Protein AF-A0A9P1H0D7-F1 (afdb_monomer)

Organism: NCBI:txid1442378

Solvent-accessible surface area (backbone atoms only — not comparable to full-atom values): 17915 Å² total; per-residue (Å²): 141,83,89,81,80,85,79,80,84,76,82,77,90,72,95,62,101,61,64,70,68,56,60,55,43,55,46,52,53,48,49,58,72,72,48,87,74,62,56,85,85,38,53,68,60,54,50,56,49,50,55,50,48,55,54,42,56,78,69,56,84,50,69,68,61,38,53,49,52,41,55,52,50,51,60,52,53,76,64,48,58,57,55,59,54,44,77,69,54,49,50,68,58,41,28,52,22,29,67,41,95,46,65,58,40,27,42,51,36,31,56,54,51,41,52,40,47,91,42,76,70,38,59,56,63,40,36,67,66,36,46,43,28,45,53,49,33,27,50,69,45,89,47,67,70,46,25,52,43,30,52,52,19,52,51,35,51,44,58,67,68,41,64,65,83,45,67,81,64,42,71,73,54,70,78,70,69,81,86,76,94,66,89,67,75,79,66,52,56,60,64,54,28,52,40,45,35,67,42,28,47,51,50,50,44,47,43,69,65,40,89,48,64,70,55,14,56,52,24,40,51,51,49,49,61,47,48,23,60,47,32,45,57,42,39,68,60,49,71,66,31,52,39,76,69,62,64,94,86,34,58,20,61,60,50,37,63,62,71,68,49,52,69,85,42,62,70,47,37,51,50,51,54,50,31,53,55,45,29,51,53,30,42,55,68,58,52,50,73,64,59,53,48,51,59,58,62,70,60,68,72,81,74,79,78,80,77,81,76,84,135

pLDDT: mean 73.45, std 18.62, range [28.06, 95.88]

Foldseek 3Di:
DDDDDDDDPDDDDDPDPDPVLVVVLVVVLVVLVVDLPPCVVQVVVLLVLLVVLLVCCQVDDDPVVNVSSLVVLVSSVVNDDLQSLLVSDALVQLLCLLPDPGLSSLLSSLVNLLSLQPDPNCLRCQPPSNLLSLLCSLLQDPDPSSVVSSLSSLLRVLLNLQPPPCVVVCVVVVVPDDDDPDPPPDRDSSLCCCKENDVLVVLCCQLPVDPDPVSNLSSLLSLLVNVLSVCLRPVPSQVPRAYNDDDPPDGTSVRVSLVSQDCVPPVSVVSNVVSVVSNCVSNVVSDDPVNVVVVVVVPPDPDPDPPPDDD

Nearest PDB structures (foldseek):
  2ix3-assembly1_B  TM=4.034E-01  e=2.111E-01  Saccharomyces cerevisiae
  1v18-assembly1_A  TM=4.424E-01  e=3.243E-01  Mus musculus
  8y0p-assembly2_B  TM=4.630E-01  e=9.086E-01  Homo sapiens
  4ev9-assembly1_A  TM=2.846E-01  e=1.497E-01  Mus musculus
  2z6h-assembly1_A  TM=3.233E-01  e=6.174E-01  Homo sapiens

Structure (mmCIF, N/CA/C/O backbone):
data_AF-A0A9P1H0D7-F1
#
_entry.id   AF-A0A9P1H0D7-F1
#
loop_
_atom_site.group_PDB
_atom_site.id
_atom_site.type_symbol
_atom_site.label_atom_id
_atom_site.label_alt_id
_atom_site.label_comp_id
_atom_site.label_asym_id
_atom_site.label_entity_id
_atom_site.label_seq_id
_atom_site.pdbx_PDB_ins_code
_atom_site.Cartn_x
_atom_site.Cartn_y
_atom_site.Cartn_z
_atom_site.occupancy
_atom_site.B_iso_or_equiv
_atom_site.auth_seq_id
_atom_site.auth_comp_id
_atom_site.auth_asym_id
_atom_site.auth_atom_id
_atom_site.pdbx_PDB_model_num
ATOM 1 N N . MET A 1 1 ? 46.017 -16.065 -49.645 1.00 39.69 1 MET A N 1
ATOM 2 C CA . MET A 1 1 ? 44.926 -15.247 -49.078 1.00 39.69 1 MET A CA 1
ATOM 3 C C . MET A 1 1 ? 43.637 -15.923 -49.492 1.00 39.69 1 MET A C 1
ATOM 5 O O . MET A 1 1 ? 43.282 -15.847 -50.657 1.00 39.69 1 MET A O 1
ATOM 9 N N . ALA A 1 2 ? 43.083 -16.740 -48.598 1.00 33.56 2 ALA A N 1
ATOM 10 C CA . ALA A 1 2 ? 41.976 -17.645 -48.883 1.00 33.56 2 ALA A CA 1
ATOM 11 C C . ALA A 1 2 ? 40.704 -17.107 -48.221 1.00 33.56 2 ALA A C 1
ATOM 13 O O . ALA A 1 2 ? 40.696 -16.850 -47.018 1.00 33.56 2 ALA A O 1
ATOM 14 N N . GLU A 1 3 ? 39.670 -16.913 -49.033 1.00 32.66 3 GLU A N 1
ATOM 15 C CA . GLU A 1 3 ? 38.315 -16.556 -48.624 1.00 32.66 3 GLU A CA 1
ATOM 16 C C . GLU A 1 3 ? 37.663 -17.740 -47.890 1.00 32.66 3 GLU A C 1
ATOM 18 O O . GLU A 1 3 ? 37.662 -18.869 -48.383 1.00 32.66 3 GLU A O 1
ATOM 23 N N . MET A 1 4 ? 37.112 -17.490 -46.699 1.00 32.12 4 MET A N 1
ATOM 24 C CA . MET A 1 4 ? 36.268 -18.443 -45.971 1.00 32.12 4 MET A CA 1
ATOM 25 C C . MET A 1 4 ? 34.809 -18.302 -46.434 1.00 32.12 4 MET A C 1
ATOM 27 O O . MET A 1 4 ? 34.286 -17.186 -46.414 1.00 32.12 4 MET A O 1
ATOM 31 N N . PRO A 1 5 ? 34.108 -19.394 -46.792 1.00 38.81 5 PRO A N 1
ATOM 32 C CA . PRO A 1 5 ? 32.706 -19.326 -47.170 1.00 38.81 5 PRO A CA 1
ATOM 33 C C . PRO A 1 5 ? 31.792 -19.380 -45.937 1.00 38.81 5 PRO A C 1
ATOM 35 O O . PRO A 1 5 ? 31.936 -20.234 -45.062 1.00 38.81 5 PRO A O 1
ATOM 38 N N . LEU A 1 6 ? 30.803 -18.483 -45.918 1.00 31.39 6 LEU A N 1
ATOM 39 C CA . LEU A 1 6 ? 29.647 -18.498 -45.021 1.00 31.39 6 LEU A CA 1
ATOM 40 C C . LEU A 1 6 ? 28.893 -19.831 -45.162 1.00 31.39 6 LEU A C 1
ATOM 42 O O . LEU A 1 6 ? 28.240 -20.091 -46.177 1.00 31.39 6 LEU A O 1
ATOM 46 N N . GLN A 1 7 ? 28.982 -20.687 -44.143 1.00 34.38 7 GLN A N 1
ATOM 47 C CA . GLN A 1 7 ? 28.151 -21.881 -44.049 1.00 34.38 7 GLN A CA 1
ATOM 48 C C . GLN A 1 7 ? 26.700 -21.491 -43.751 1.00 34.38 7 GLN A C 1
ATOM 50 O O . GLN A 1 7 ? 26.380 -20.801 -42.787 1.00 34.38 7 GLN A O 1
ATOM 55 N N . LYS A 1 8 ? 25.837 -21.969 -44.646 1.00 31.56 8 LYS A N 1
ATOM 56 C CA . LYS A 1 8 ? 24.379 -21.909 -44.639 1.00 31.56 8 LYS A CA 1
ATOM 57 C C . LYS A 1 8 ? 23.814 -22.384 -43.293 1.00 31.56 8 LYS A C 1
ATOM 59 O O . LYS A 1 8 ? 23.915 -23.567 -42.981 1.00 31.56 8 LYS A O 1
ATOM 64 N N . LEU A 1 9 ? 23.145 -21.498 -42.551 1.00 28.06 9 LEU A N 1
ATOM 65 C CA . LEU A 1 9 ? 22.175 -21.914 -41.536 1.00 28.06 9 LEU A CA 1
ATOM 66 C C . LEU A 1 9 ? 20.926 -22.442 -42.252 1.00 28.06 9 LEU A C 1
ATOM 68 O O . LEU A 1 9 ? 20.065 -21.687 -42.698 1.00 28.06 9 LEU A O 1
ATOM 72 N N . THR A 1 10 ? 20.858 -23.760 -42.391 1.00 30.47 10 THR A N 1
ATOM 73 C CA . THR A 1 10 ? 19.631 -24.491 -42.698 1.00 30.47 10 THR A CA 1
ATOM 74 C C . THR A 1 10 ? 18.651 -24.366 -41.537 1.00 30.47 10 THR A C 1
ATOM 76 O O . THR A 1 10 ? 18.979 -24.681 -40.394 1.00 30.47 10 THR A O 1
ATOM 79 N N . THR A 1 11 ? 17.441 -23.919 -41.849 1.00 37.66 11 THR A N 1
ATOM 80 C CA . THR A 1 11 ? 16.280 -23.900 -40.960 1.00 37.66 11 THR A CA 1
ATOM 81 C C . THR A 1 11 ? 15.834 -25.321 -40.603 1.00 37.66 11 THR A C 1
ATOM 83 O O . THR A 1 11 ? 15.720 -26.164 -41.497 1.00 37.66 11 THR A O 1
ATOM 86 N N . PRO A 1 12 ? 15.449 -25.593 -39.346 1.00 33.34 12 PRO A N 1
ATOM 87 C CA . PRO A 1 12 ? 14.424 -26.576 -39.073 1.00 33.34 12 PRO A CA 1
ATOM 88 C C . PRO A 1 12 ? 13.102 -25.856 -38.809 1.00 33.34 12 PRO A C 1
ATOM 90 O O . PRO A 1 12 ? 12.998 -24.957 -37.975 1.00 33.34 12 PRO A O 1
ATOM 93 N N . LYS A 1 13 ? 12.086 -26.279 -39.561 1.00 40.00 13 LYS A N 1
ATOM 94 C CA . LYS A 1 13 ? 10.674 -26.061 -39.257 1.00 40.00 13 LYS A CA 1
ATOM 95 C C . LYS A 1 13 ? 10.406 -26.477 -37.807 1.00 40.00 13 LYS A C 1
ATOM 97 O O . LYS A 1 13 ? 10.634 -27.635 -37.469 1.00 40.00 13 LYS A O 1
ATOM 102 N N . LEU A 1 14 ? 9.874 -25.568 -36.998 1.00 28.89 14 LEU A N 1
ATOM 103 C CA . LEU A 1 14 ? 9.063 -25.933 -35.842 1.00 28.89 14 LEU A CA 1
ATOM 104 C C . LEU A 1 14 ? 7.715 -25.229 -35.976 1.00 28.89 14 LEU A C 1
ATOM 106 O O . LEU A 1 14 ? 7.560 -24.059 -35.637 1.00 28.89 14 LEU A O 1
ATOM 110 N N . ASP A 1 15 ? 6.760 -25.991 -36.501 1.00 32.72 15 ASP A N 1
ATOM 111 C CA . ASP A 1 15 ? 5.342 -25.813 -36.236 1.00 32.72 15 ASP A CA 1
ATOM 112 C C . ASP A 1 15 ? 5.114 -26.027 -34.739 1.00 32.72 15 ASP A C 1
ATOM 114 O O . ASP A 1 15 ? 4.980 -27.155 -34.272 1.00 32.72 15 ASP A O 1
ATOM 118 N N . VAL A 1 16 ? 5.091 -24.943 -33.973 1.00 31.83 16 VAL A N 1
ATOM 119 C CA . VAL A 1 16 ? 4.422 -24.890 -32.676 1.00 31.83 16 VAL A CA 1
ATOM 120 C C . VAL A 1 16 ? 3.827 -23.494 -32.584 1.00 31.83 16 VAL A C 1
ATOM 122 O O . VAL A 1 16 ? 4.509 -22.510 -32.864 1.00 31.83 16 VAL A O 1
ATOM 125 N N . PHE A 1 17 ? 2.546 -23.414 -32.235 1.00 31.06 17 PHE A N 1
ATOM 126 C CA . PHE A 1 17 ? 1.856 -22.176 -31.887 1.00 31.06 17 PHE A CA 1
ATOM 127 C C . PHE A 1 17 ? 2.607 -21.466 -30.744 1.00 31.06 17 PHE A C 1
ATOM 129 O O . PHE A 1 17 ? 2.299 -21.655 -29.573 1.00 31.06 17 PHE A O 1
ATOM 136 N N . PHE A 1 18 ? 3.615 -20.667 -31.081 1.00 35.12 18 PHE A N 1
ATOM 137 C CA . PHE A 1 18 ? 4.283 -19.743 -30.179 1.00 35.12 18 PHE A CA 1
ATOM 138 C C . PHE A 1 18 ? 3.895 -18.344 -30.612 1.00 35.12 18 PHE A C 1
ATOM 140 O O . PHE A 1 18 ? 4.131 -17.954 -31.757 1.00 35.12 18 PHE A O 1
ATOM 147 N N . HIS A 1 19 ? 3.316 -17.573 -29.698 1.00 41.81 19 HIS A N 1
ATOM 148 C CA . HIS A 1 19 ? 3.239 -16.140 -29.904 1.00 41.81 19 HIS A CA 1
ATOM 149 C C . HIS A 1 19 ? 4.695 -15.641 -30.029 1.00 41.81 19 HIS A C 1
ATOM 151 O O . HIS A 1 19 ? 5.481 -15.829 -29.099 1.00 41.81 19 HIS A O 1
ATOM 157 N N . PRO A 1 20 ? 5.117 -15.060 -31.166 1.00 43.59 20 PRO A N 1
ATOM 158 C CA . PRO A 1 20 ? 6.526 -14.736 -31.420 1.00 43.59 20 PRO A CA 1
ATOM 159 C C . PRO A 1 20 ? 7.101 -13.733 -30.406 1.00 43.59 20 PRO A C 1
ATOM 161 O O . PRO A 1 20 ? 8.314 -13.679 -30.201 1.00 43.59 20 PRO A O 1
ATOM 164 N N . ALA A 1 21 ? 6.226 -12.989 -29.722 1.00 52.09 21 ALA A N 1
ATOM 165 C CA . ALA A 1 21 ? 6.579 -12.111 -28.615 1.00 52.09 21 ALA A CA 1
ATOM 166 C C . ALA A 1 21 ? 7.160 -12.872 -27.409 1.00 52.09 21 ALA A C 1
ATOM 168 O O . ALA A 1 21 ? 8.122 -12.393 -26.821 1.00 52.09 21 ALA A O 1
ATOM 169 N N . THR A 1 22 ? 6.645 -14.061 -27.070 1.00 57.22 22 THR A N 1
ATOM 170 C CA . THR A 1 22 ? 7.081 -14.825 -25.887 1.00 57.22 22 THR A CA 1
ATOM 171 C C . THR A 1 22 ? 8.457 -15.452 -26.093 1.00 57.22 22 THR A C 1
ATOM 173 O O . THR A 1 22 ? 9.292 -15.395 -25.207 1.00 57.22 22 THR A O 1
ATOM 176 N N . ALA A 1 23 ? 8.760 -15.958 -27.292 1.00 59.44 23 ALA A N 1
ATOM 177 C CA . ALA A 1 23 ? 10.066 -16.561 -27.575 1.00 59.44 23 ALA A CA 1
ATOM 178 C C . ALA A 1 23 ? 11.206 -15.525 -27.653 1.00 59.44 23 ALA A C 1
ATOM 180 O O . ALA A 1 23 ? 12.317 -15.778 -27.186 1.00 59.44 23 ALA A O 1
ATOM 181 N N . LEU A 1 24 ? 10.944 -14.346 -28.235 1.00 60.12 24 LEU A N 1
ATOM 182 C CA . LEU A 1 24 ? 11.886 -13.222 -28.197 1.00 60.12 24 LEU A CA 1
ATOM 183 C C . LEU A 1 24 ? 12.083 -12.740 -26.755 1.00 60.12 24 LEU A C 1
ATOM 185 O O . LEU A 1 24 ? 13.200 -12.432 -26.353 1.00 60.12 24 LEU A O 1
ATOM 189 N N . PHE A 1 25 ? 11.003 -12.704 -25.982 1.00 62.34 25 PHE A N 1
ATOM 190 C CA . PHE A 1 25 ? 11.011 -12.287 -24.592 1.00 62.34 25 PHE A CA 1
ATOM 191 C C . PHE A 1 25 ? 11.798 -13.229 -23.688 1.00 62.34 25 PHE A C 1
ATOM 193 O O . PHE A 1 25 ? 12.713 -12.771 -23.015 1.00 62.34 25 PHE A O 1
ATOM 200 N N . ASP A 1 26 ? 11.510 -14.529 -23.732 1.00 63.81 26 ASP A N 1
ATOM 201 C CA . ASP A 1 26 ? 12.239 -15.543 -22.971 1.00 63.81 26 ASP A CA 1
ATOM 202 C C . ASP A 1 26 ? 13.722 -15.481 -23.323 1.00 63.81 26 ASP A C 1
ATOM 204 O O . ASP A 1 26 ? 14.589 -15.615 -22.464 1.00 63.81 26 ASP A O 1
ATOM 208 N N . ARG A 1 27 ? 14.039 -15.197 -24.591 1.00 62.91 27 ARG A N 1
ATOM 209 C CA . ARG A 1 27 ? 15.412 -14.969 -25.021 1.00 62.91 27 ARG A CA 1
ATOM 210 C C . ARG A 1 27 ? 16.005 -13.702 -24.409 1.00 62.91 27 ARG A C 1
ATOM 212 O O . ARG A 1 27 ? 17.078 -13.800 -23.842 1.00 62.91 27 ARG A O 1
ATOM 219 N N . ILE A 1 28 ? 15.343 -12.546 -24.464 1.00 66.00 28 ILE A N 1
ATOM 220 C CA . ILE A 1 28 ? 15.858 -11.310 -23.845 1.00 66.00 28 ILE A CA 1
ATOM 221 C C . ILE A 1 28 ? 16.000 -11.479 -22.330 1.00 66.00 28 ILE A C 1
ATOM 223 O O . ILE A 1 28 ? 17.007 -11.063 -21.773 1.00 66.00 28 ILE A O 1
ATOM 227 N N . GLN A 1 29 ? 15.041 -12.112 -21.658 1.00 64.31 29 GLN A N 1
ATOM 228 C CA . GLN A 1 29 ? 15.093 -12.369 -20.223 1.00 64.31 29 GLN A CA 1
ATOM 229 C C . GLN A 1 29 ? 16.236 -13.327 -19.865 1.00 64.31 29 GLN A C 1
ATOM 231 O O . GLN A 1 29 ? 16.978 -13.057 -18.920 1.00 64.31 29 GLN A O 1
ATOM 236 N N . ASN A 1 30 ? 16.437 -14.398 -20.640 1.00 65.12 30 ASN A N 1
ATOM 237 C CA . ASN A 1 30 ? 17.591 -15.286 -20.492 1.00 65.12 30 ASN A CA 1
ATOM 238 C C . ASN A 1 30 ? 18.902 -14.521 -20.720 1.00 65.12 30 ASN A C 1
ATOM 240 O O . ASN A 1 30 ? 19.785 -14.559 -19.873 1.00 65.12 30 ASN A O 1
ATOM 244 N N . GLU A 1 31 ? 19.021 -13.758 -21.802 1.00 65.38 31 GLU A N 1
ATOM 245 C CA . GLU A 1 31 ? 20.214 -12.963 -22.119 1.00 65.38 31 GLU A CA 1
ATOM 246 C C . GLU A 1 31 ? 20.504 -11.915 -21.028 1.00 65.38 31 GLU A C 1
ATOM 248 O O . GLU A 1 31 ? 21.641 -11.788 -20.580 1.00 65.38 31 GLU A O 1
ATOM 253 N N . LEU A 1 32 ? 19.482 -11.231 -20.505 1.00 63.03 32 LEU A N 1
ATOM 254 C CA . LEU A 1 32 ? 19.602 -10.344 -19.344 1.00 63.03 32 LEU A CA 1
ATOM 255 C C . LEU A 1 32 ? 20.008 -11.103 -18.070 1.00 63.03 32 LEU A C 1
ATOM 257 O O . LEU A 1 32 ? 20.740 -10.554 -17.252 1.00 63.03 32 LEU A O 1
ATOM 261 N N . SER A 1 33 ? 19.581 -12.354 -17.894 1.00 61.84 33 SER A N 1
ATOM 262 C CA . SER A 1 33 ? 19.991 -13.194 -16.758 1.00 61.84 33 SER A CA 1
ATOM 263 C C . SER A 1 33 ? 21.451 -13.649 -16.867 1.00 61.84 33 SER A C 1
ATOM 265 O O . SER A 1 33 ? 22.132 -13.754 -15.850 1.00 61.84 33 SER A O 1
ATOM 267 N N . PHE A 1 34 ? 21.947 -13.888 -18.086 1.00 55.09 34 PHE A N 1
ATOM 268 C CA . PHE A 1 34 ? 23.295 -14.409 -18.337 1.00 55.09 34 PHE A CA 1
ATOM 269 C C . PHE A 1 34 ? 24.363 -13.318 -18.502 1.00 55.09 34 PHE A C 1
ATOM 271 O O . PHE A 1 34 ? 25.505 -13.519 -18.089 1.00 55.09 34 PHE A O 1
ATOM 278 N N . TYR A 1 35 ? 24.020 -12.155 -19.059 1.00 58.25 35 TYR A N 1
ATOM 279 C CA . TYR A 1 35 ? 24.970 -11.069 -19.296 1.00 58.25 35 TYR A CA 1
ATOM 280 C C . TYR A 1 35 ? 24.818 -9.969 -18.248 1.00 58.25 35 TYR A C 1
ATOM 282 O O . TYR A 1 35 ? 23.810 -9.266 -18.196 1.00 58.25 35 TYR A O 1
ATOM 290 N N . SER A 1 36 ? 25.847 -9.757 -17.423 1.00 56.09 36 SER A N 1
ATOM 291 C CA . SER A 1 36 ? 25.955 -8.563 -16.578 1.00 56.09 36 SER A CA 1
ATOM 292 C C . SER A 1 36 ? 26.347 -7.357 -17.439 1.00 56.09 36 SER A C 1
ATOM 294 O O . SER A 1 36 ? 27.520 -7.016 -17.534 1.00 56.09 36 SER A O 1
ATOM 296 N N . LEU A 1 37 ? 25.386 -6.752 -18.147 1.00 59.28 37 LEU A N 1
ATOM 297 C CA . LEU A 1 37 ? 25.595 -5.453 -18.793 1.00 59.28 37 LEU A CA 1
ATOM 298 C C . LEU A 1 37 ? 25.735 -4.380 -17.701 1.00 59.28 37 LEU A C 1
ATOM 300 O O . LEU A 1 37 ? 24.738 -4.125 -17.013 1.00 59.28 37 LEU A O 1
ATOM 304 N N . PRO A 1 38 ? 26.913 -3.749 -17.529 1.00 65.94 38 PRO A N 1
ATOM 305 C CA . PRO A 1 38 ? 27.101 -2.719 -16.518 1.00 65.94 38 PRO A CA 1
ATOM 306 C C . PRO A 1 38 ? 26.165 -1.545 -16.807 1.00 65.94 38 PRO A C 1
ATOM 308 O O . PRO A 1 38 ? 26.147 -1.004 -17.913 1.00 65.94 38 PRO A O 1
ATOM 311 N N . PHE A 1 39 ? 25.374 -1.136 -15.813 1.00 67.94 39 PHE A N 1
ATOM 312 C CA . PHE A 1 39 ? 24.451 -0.008 -15.958 1.00 67.94 39 PHE A CA 1
ATOM 313 C C . PHE A 1 39 ? 25.175 1.293 -16.361 1.00 67.94 39 PHE A C 1
ATOM 315 O O . PHE A 1 39 ? 24.658 2.068 -17.169 1.00 67.94 39 PHE A O 1
ATOM 322 N N . ALA A 1 40 ? 26.385 1.505 -15.830 1.00 67.62 40 ALA A N 1
ATOM 323 C CA . ALA A 1 40 ? 27.184 2.712 -16.036 1.00 67.62 40 ALA A CA 1
ATOM 324 C C . ALA A 1 40 ? 27.461 3.010 -17.520 1.00 67.62 40 ALA A C 1
ATOM 326 O O . ALA A 1 40 ? 27.343 4.158 -17.946 1.00 67.62 40 ALA A O 1
ATOM 327 N N . ASP A 1 41 ? 27.727 1.977 -18.319 1.00 71.69 41 ASP A N 1
ATOM 328 C CA . ASP A 1 41 ? 28.135 2.132 -19.719 1.00 71.69 41 ASP A CA 1
ATOM 329 C C . ASP A 1 41 ? 26.942 2.334 -20.671 1.00 71.69 41 ASP A C 1
ATOM 331 O O . ASP A 1 41 ? 27.106 2.710 -21.834 1.00 71.69 41 ASP A O 1
ATOM 335 N N . HIS A 1 42 ? 25.715 2.099 -20.189 1.00 73.56 42 HIS A N 1
ATOM 336 C CA . HIS A 1 42 ? 24.526 1.989 -21.037 1.00 73.56 42 HIS 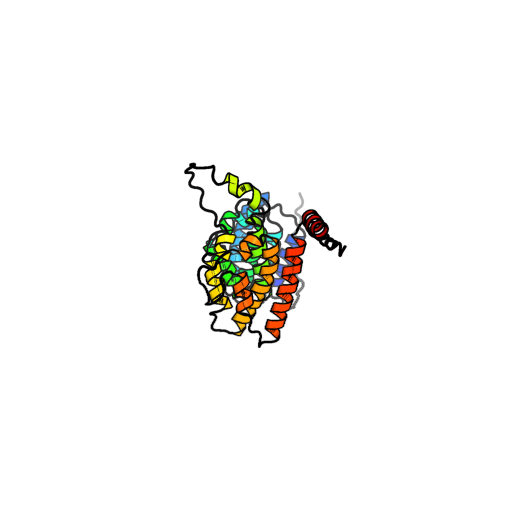A CA 1
ATOM 337 C C . HIS A 1 42 ? 23.297 2.748 -20.516 1.00 73.56 42 HIS A C 1
ATOM 339 O O . HIS A 1 42 ? 22.181 2.492 -20.974 1.00 73.56 42 HIS A O 1
ATOM 345 N N . LYS A 1 43 ? 23.472 3.725 -19.612 1.00 75.31 43 LYS A N 1
ATOM 346 C CA . LYS A 1 43 ? 22.382 4.516 -18.998 1.00 75.31 43 LYS A CA 1
ATOM 347 C C . LYS A 1 43 ? 21.330 5.012 -20.006 1.00 75.31 43 LYS A C 1
ATOM 349 O O . LYS A 1 43 ? 20.133 4.911 -19.746 1.00 75.31 43 LYS A O 1
ATOM 354 N N . GLY A 1 44 ? 21.760 5.509 -21.170 1.00 76.50 44 GLY A N 1
ATOM 355 C CA . GLY A 1 44 ? 20.855 5.997 -22.220 1.00 76.50 44 GLY A CA 1
ATOM 356 C C . GLY A 1 44 ? 19.986 4.903 -22.854 1.00 76.50 44 GLY A C 1
ATOM 357 O O . GLY A 1 44 ? 18.807 5.133 -23.117 1.00 76.50 44 GLY A O 1
ATOM 358 N N . ALA A 1 45 ? 20.535 3.700 -23.044 1.00 75.69 45 ALA A N 1
ATOM 359 C CA . ALA A 1 45 ? 19.793 2.560 -23.576 1.00 75.69 45 ALA A CA 1
ATOM 360 C C . ALA A 1 45 ? 18.764 2.043 -22.559 1.00 75.69 45 ALA A C 1
ATOM 362 O O . ALA A 1 45 ? 17.620 1.797 -22.935 1.00 75.69 45 ALA A O 1
ATOM 363 N N . TYR A 1 46 ? 19.140 1.968 -21.275 1.00 75.62 46 TYR A N 1
ATOM 364 C CA . TYR A 1 46 ? 18.212 1.627 -20.191 1.00 75.62 46 TYR A CA 1
ATOM 365 C C . TYR A 1 46 ? 17.059 2.634 -20.098 1.00 75.62 46 TYR A C 1
ATOM 367 O O . TYR A 1 46 ? 15.908 2.209 -20.076 1.00 75.62 46 TYR A O 1
ATOM 375 N N . ARG A 1 47 ? 17.333 3.952 -20.136 1.00 77.25 47 ARG A N 1
ATOM 376 C CA . ARG A 1 47 ? 16.272 4.981 -20.127 1.00 77.25 47 ARG A CA 1
ATOM 377 C C . ARG A 1 47 ? 15.332 4.819 -21.321 1.00 77.25 47 ARG A C 1
ATOM 379 O O . ARG A 1 47 ? 14.126 4.727 -21.136 1.00 77.25 47 ARG A O 1
ATOM 386 N N . ALA A 1 48 ? 15.873 4.747 -22.538 1.00 76.75 48 ALA A N 1
ATOM 387 C CA . ALA A 1 48 ? 15.059 4.647 -23.749 1.00 76.75 48 ALA A CA 1
ATOM 388 C C . ALA A 1 48 ? 14.191 3.380 -23.771 1.00 76.75 48 ALA A C 1
ATOM 390 O O . ALA A 1 48 ? 13.045 3.416 -24.223 1.00 76.75 48 ALA A O 1
ATOM 391 N N . LEU A 1 49 ? 14.731 2.263 -23.284 1.00 76.25 49 LEU A N 1
ATOM 392 C CA . LEU A 1 49 ? 14.019 0.996 -23.224 1.00 76.25 49 LEU A CA 1
ATOM 393 C C . LEU A 1 49 ? 12.945 1.016 -22.130 1.00 76.25 49 LEU A C 1
ATOM 395 O O . LEU A 1 49 ? 11.816 0.620 -22.407 1.00 76.25 49 LEU A O 1
ATOM 399 N N . LEU A 1 50 ? 13.244 1.563 -20.948 1.00 76.25 50 LEU A N 1
ATOM 400 C CA . LEU A 1 50 ? 12.272 1.739 -19.868 1.00 76.25 50 LEU A CA 1
ATOM 401 C C . LEU A 1 50 ? 11.110 2.634 -20.311 1.00 76.25 50 LEU A C 1
ATOM 403 O O . LEU A 1 50 ? 9.965 2.212 -20.221 1.00 76.25 50 LEU A O 1
ATOM 407 N N . THR A 1 51 ? 11.384 3.800 -20.903 1.00 78.25 51 THR A N 1
ATOM 408 C CA . THR A 1 51 ? 10.335 4.692 -21.426 1.00 78.25 51 THR A CA 1
ATOM 409 C C . THR A 1 51 ? 9.457 3.998 -22.471 1.00 78.25 51 THR A C 1
ATOM 411 O O . THR A 1 51 ? 8.240 4.152 -22.452 1.00 78.25 51 THR A O 1
ATOM 414 N N . ARG A 1 52 ? 10.042 3.200 -23.376 1.00 78.31 52 ARG A N 1
ATOM 415 C CA . ARG A 1 52 ? 9.275 2.475 -24.404 1.00 78.31 52 ARG A CA 1
ATOM 416 C C . ARG A 1 52 ? 8.440 1.334 -23.834 1.00 78.31 52 ARG A C 1
ATOM 418 O O . ARG A 1 52 ? 7.318 1.147 -24.288 1.00 78.31 52 ARG A O 1
ATOM 425 N N . LEU A 1 53 ? 8.969 0.578 -22.874 1.00 76.25 53 LEU A N 1
ATOM 426 C CA . LEU A 1 53 ? 8.226 -0.500 -22.222 1.00 76.25 53 LEU A CA 1
ATOM 427 C C . LEU A 1 53 ? 7.099 0.055 -21.343 1.00 76.25 53 LEU A C 1
ATOM 429 O O . LEU A 1 53 ? 5.988 -0.458 -21.402 1.00 76.25 53 LEU A O 1
ATOM 433 N N . VAL A 1 54 ? 7.350 1.146 -20.613 1.00 76.19 54 VAL A N 1
ATOM 434 C CA . VAL A 1 54 ? 6.319 1.890 -19.873 1.00 76.19 54 VAL A CA 1
ATOM 435 C C . VAL A 1 54 ? 5.228 2.364 -20.830 1.00 76.19 54 VAL A C 1
ATOM 437 O O . VAL A 1 54 ? 4.064 2.048 -20.623 1.00 76.19 54 VAL A O 1
ATOM 440 N N . ALA A 1 55 ? 5.588 3.037 -21.929 1.00 79.06 55 ALA A N 1
ATOM 441 C CA . ALA A 1 55 ? 4.619 3.471 -22.936 1.00 79.06 55 ALA A CA 1
ATOM 442 C C . ALA A 1 55 ? 3.837 2.292 -23.543 1.00 79.06 55 ALA A C 1
ATOM 444 O O . ALA A 1 55 ? 2.639 2.408 -23.787 1.00 79.06 55 ALA A O 1
ATOM 445 N N . ALA A 1 56 ? 4.487 1.143 -23.749 1.00 77.62 56 ALA A N 1
ATOM 446 C CA . ALA A 1 56 ? 3.822 -0.059 -24.235 1.00 77.62 56 ALA A CA 1
ATOM 447 C C . ALA A 1 56 ? 2.779 -0.588 -23.238 1.00 77.62 56 ALA A C 1
ATOM 449 O O . ALA A 1 56 ? 1.706 -0.994 -23.676 1.00 77.62 56 ALA A O 1
ATOM 450 N N . LEU A 1 57 ? 3.025 -0.526 -21.922 1.00 76.19 57 LEU A N 1
ATOM 451 C CA . LEU A 1 57 ? 2.031 -0.928 -20.912 1.00 76.19 57 LEU A CA 1
ATOM 452 C C . LEU A 1 57 ? 0.722 -0.133 -21.006 1.00 76.19 57 LEU A C 1
ATOM 454 O O . LEU A 1 57 ? -0.329 -0.680 -20.693 1.00 76.19 57 LEU A O 1
ATOM 458 N N . PHE A 1 58 ? 0.773 1.122 -21.458 1.00 74.69 58 PHE A N 1
ATOM 459 C CA . PHE A 1 58 ? -0.418 1.961 -21.633 1.00 74.69 58 PHE A CA 1
ATOM 460 C C . PHE A 1 58 ? -1.176 1.707 -22.943 1.00 74.69 58 PHE A C 1
ATOM 462 O O . PHE A 1 58 ? -2.314 2.146 -23.083 1.00 74.69 58 PHE A O 1
ATOM 469 N N . ILE A 1 59 ? -0.554 1.039 -23.918 1.00 78.38 59 ILE A N 1
ATOM 470 C CA . ILE A 1 59 ? -1.135 0.805 -25.252 1.00 78.38 59 ILE A CA 1
ATOM 471 C C . ILE A 1 59 ? -1.611 -0.645 -25.401 1.00 78.38 59 ILE A C 1
ATOM 473 O O . ILE A 1 59 ? -2.548 -0.926 -26.149 1.00 78.38 59 ILE A O 1
ATOM 477 N N . LEU A 1 60 ? -0.954 -1.582 -24.717 1.00 76.88 60 LEU A N 1
ATOM 478 C CA . LEU A 1 60 ? -1.265 -3.001 -24.805 1.00 76.88 60 LEU A CA 1
ATOM 479 C C . LEU A 1 60 ? -2.598 -3.319 -24.121 1.00 76.88 60 LEU A C 1
ATOM 481 O O . LEU A 1 60 ? -2.835 -2.948 -22.977 1.00 76.88 60 LEU A O 1
ATOM 485 N N . THR A 1 61 ? -3.445 -4.066 -24.824 1.00 70.94 61 THR A N 1
ATOM 486 C CA . THR A 1 61 ? -4.767 -4.497 -24.345 1.00 70.94 61 THR A CA 1
ATOM 487 C C . THR A 1 61 ? -4.819 -5.981 -23.981 1.00 70.94 61 THR A C 1
ATOM 489 O O . THR A 1 61 ? -5.738 -6.413 -23.293 1.00 70.94 61 THR A O 1
ATOM 492 N N . GLU A 1 62 ? -3.843 -6.773 -24.431 1.00 76.06 62 GLU A N 1
ATOM 493 C CA . GLU A 1 62 ? -3.787 -8.214 -24.184 1.00 76.06 62 GLU A CA 1
ATOM 494 C C . GLU A 1 62 ? -3.024 -8.549 -22.896 1.00 76.06 62 GLU A C 1
ATOM 496 O O . GLU A 1 62 ? -1.830 -8.263 -22.779 1.00 76.06 62 GLU A O 1
ATOM 501 N N . ASP A 1 63 ? -3.671 -9.267 -21.975 1.00 68.25 63 ASP A N 1
ATOM 502 C CA . ASP A 1 63 ? -3.099 -9.655 -20.675 1.00 68.25 63 ASP A CA 1
ATOM 503 C C . ASP A 1 63 ? -1.759 -10.395 -20.773 1.00 68.25 63 ASP A C 1
ATOM 505 O O . ASP A 1 63 ? -0.876 -10.219 -19.932 1.00 68.25 63 ASP A O 1
ATOM 509 N N . ALA A 1 64 ? -1.598 -11.255 -21.783 1.00 69.88 64 ALA A N 1
ATOM 510 C CA . ALA A 1 64 ? -0.353 -11.988 -21.990 1.00 69.88 64 ALA A CA 1
ATOM 511 C C . ALA A 1 64 ? 0.797 -11.026 -22.321 1.00 69.88 64 ALA A C 1
ATOM 513 O O . ALA A 1 64 ? 1.838 -11.075 -21.673 1.00 69.88 64 ALA A O 1
ATOM 514 N N . SER A 1 65 ? 0.566 -10.105 -23.256 1.00 71.19 65 SER A N 1
ATOM 515 C CA . SER A 1 65 ? 1.531 -9.088 -23.678 1.00 71.19 65 SER A CA 1
ATOM 516 C C . SER A 1 65 ? 1.869 -8.110 -22.545 1.00 71.19 65 SER A C 1
ATOM 518 O O . SER A 1 65 ? 3.034 -7.758 -22.366 1.00 71.19 65 SER A O 1
ATOM 520 N N . ILE A 1 66 ? 0.878 -7.733 -21.729 1.00 69.12 66 ILE A N 1
ATOM 521 C CA . ILE A 1 66 ? 1.061 -6.885 -20.542 1.00 69.12 66 ILE A CA 1
ATOM 522 C C . ILE A 1 66 ? 1.960 -7.575 -19.503 1.00 69.12 66 ILE A C 1
ATOM 524 O O . ILE A 1 66 ? 2.937 -6.981 -19.049 1.00 69.12 66 ILE A O 1
ATOM 528 N N . ARG A 1 67 ? 1.674 -8.840 -19.151 1.00 70.88 67 ARG A N 1
ATOM 529 C CA . ARG A 1 67 ? 2.488 -9.616 -18.192 1.00 70.88 67 ARG A CA 1
ATOM 530 C C . ARG A 1 67 ? 3.925 -9.787 -18.661 1.00 70.88 67 ARG A C 1
ATOM 532 O O . ARG A 1 67 ? 4.852 -9.673 -17.866 1.00 70.88 67 ARG A O 1
ATOM 539 N N . THR A 1 68 ? 4.096 -10.046 -19.951 1.00 73.38 68 THR A N 1
ATOM 540 C CA . THR A 1 68 ? 5.401 -10.115 -20.594 1.00 73.38 68 THR A CA 1
ATOM 541 C C . THR A 1 68 ? 6.144 -8.793 -20.386 1.00 73.38 68 THR A C 1
ATOM 543 O O . THR A 1 68 ? 7.158 -8.769 -19.701 1.00 73.38 68 THR A O 1
ATOM 546 N N . VAL A 1 69 ? 5.613 -7.659 -20.848 1.00 73.88 69 VAL A N 1
ATOM 547 C CA . VAL A 1 69 ? 6.287 -6.355 -20.684 1.00 73.88 69 VAL A CA 1
ATOM 548 C C . VAL A 1 69 ? 6.610 -6.025 -19.218 1.00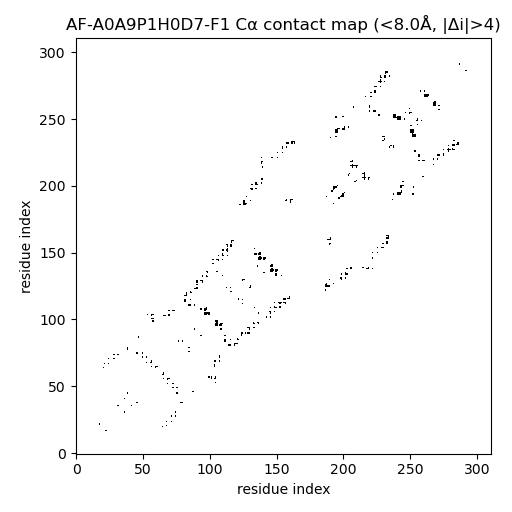 73.88 69 VAL A C 1
ATOM 550 O O . VAL A 1 69 ? 7.710 -5.543 -18.945 1.00 73.88 69 VAL A O 1
ATOM 553 N N . ALA A 1 70 ? 5.714 -6.347 -18.280 1.00 71.44 70 ALA A N 1
ATOM 554 C CA . ALA A 1 70 ? 5.950 -6.174 -16.846 1.00 71.44 70 ALA A CA 1
ATOM 555 C C . ALA A 1 70 ? 7.160 -6.984 -16.342 1.00 71.44 70 ALA A C 1
ATOM 557 O O . ALA A 1 70 ? 8.052 -6.420 -15.719 1.00 71.44 70 ALA A O 1
ATOM 558 N N . GLY A 1 71 ? 7.264 -8.269 -16.698 1.00 73.75 71 GLY A N 1
ATOM 559 C CA . GLY A 1 71 ? 8.395 -9.107 -16.283 1.00 73.75 71 GLY A CA 1
ATOM 560 C C . GLY A 1 71 ? 9.751 -8.624 -16.817 1.00 73.75 71 GLY A C 1
ATOM 561 O O . GLY A 1 71 ? 10.770 -8.752 -16.138 1.00 73.75 71 GLY A O 1
ATOM 562 N N . LEU A 1 72 ? 9.780 -8.015 -18.010 1.00 74.19 72 LEU A N 1
ATOM 563 C CA . LEU A 1 72 ? 10.991 -7.360 -18.524 1.00 74.19 72 LEU A CA 1
ATOM 564 C C . LEU A 1 72 ? 11.349 -6.118 -17.717 1.00 74.19 72 LEU A C 1
ATOM 566 O O . LEU A 1 72 ? 12.521 -5.911 -17.409 1.00 74.19 72 LEU A O 1
ATOM 570 N N . LEU A 1 73 ? 10.356 -5.288 -17.399 1.00 77.06 73 LEU A N 1
ATOM 571 C CA . LEU A 1 73 ? 10.563 -4.099 -16.583 1.00 77.06 73 LEU A CA 1
ATOM 572 C C . LEU A 1 73 ? 11.096 -4.470 -15.201 1.00 77.06 73 LEU A C 1
ATOM 574 O O . LEU A 1 73 ? 12.081 -3.875 -14.774 1.00 77.06 73 LEU A O 1
ATOM 578 N N . ASP A 1 74 ? 10.550 -5.504 -14.563 1.00 76.56 74 ASP A N 1
ATOM 579 C CA . ASP A 1 74 ? 11.040 -6.004 -13.277 1.00 76.56 74 ASP A CA 1
ATOM 580 C C . ASP A 1 74 ? 12.501 -6.456 -13.367 1.00 76.56 74 ASP A C 1
ATOM 582 O O . ASP A 1 74 ? 13.337 -6.054 -12.550 1.00 76.56 74 ASP A O 1
ATOM 586 N N . ALA A 1 75 ? 12.838 -7.237 -14.399 1.00 77.12 75 ALA A N 1
ATOM 587 C CA . ALA A 1 75 ? 14.200 -7.710 -14.632 1.00 77.12 75 ALA A CA 1
ATOM 588 C C . ALA A 1 75 ? 15.186 -6.558 -14.890 1.00 77.12 75 ALA A C 1
ATOM 590 O O . ALA A 1 75 ? 16.335 -6.615 -14.451 1.00 77.12 75 ALA A O 1
ATOM 591 N N . LEU A 1 76 ? 14.756 -5.503 -15.585 1.00 77.56 76 LEU A N 1
ATOM 592 C CA . LEU A 1 76 ? 15.575 -4.320 -15.851 1.00 77.56 76 LEU A CA 1
ATOM 593 C C . LEU A 1 76 ? 15.746 -3.464 -14.603 1.00 77.56 76 LEU A C 1
ATOM 595 O O . LEU A 1 76 ? 16.874 -3.115 -14.254 1.00 77.56 76 LEU A O 1
ATOM 599 N N . LEU A 1 77 ? 14.648 -3.172 -13.906 1.00 78.94 77 LEU A N 1
ATOM 600 C CA . LEU A 1 77 ? 14.665 -2.412 -12.666 1.00 78.94 77 LEU A CA 1
ATOM 601 C C . LEU A 1 77 ? 15.555 -3.105 -11.638 1.00 78.94 77 LEU A C 1
ATOM 603 O O . LEU A 1 77 ? 16.379 -2.444 -11.016 1.00 78.94 77 LEU A O 1
ATOM 607 N N . ALA A 1 78 ? 15.460 -4.430 -11.470 1.00 79.25 78 ALA A N 1
ATOM 608 C CA . ALA A 1 78 ? 16.295 -5.208 -10.543 1.00 79.25 78 ALA A CA 1
ATOM 609 C C . ALA A 1 78 ? 17.813 -5.031 -10.747 1.00 79.25 78 ALA A C 1
ATOM 611 O O . ALA A 1 78 ? 18.594 -5.347 -9.854 1.00 79.25 78 ALA A O 1
ATOM 612 N N . ARG A 1 79 ? 18.240 -4.515 -11.902 1.00 77.62 79 ARG A N 1
ATOM 613 C CA . ARG A 1 79 ? 19.649 -4.354 -12.279 1.00 77.62 79 ARG A CA 1
ATOM 614 C C . ARG A 1 79 ? 20.123 -2.905 -12.263 1.00 77.62 79 ARG A C 1
ATOM 616 O O . ARG A 1 79 ? 21.300 -2.644 -12.507 1.00 77.62 79 ARG A O 1
ATOM 623 N N . MET A 1 80 ? 19.220 -1.964 -12.015 1.00 79.00 80 MET A N 1
ATOM 624 C CA . MET A 1 80 ? 19.529 -0.543 -11.949 1.00 79.00 80 MET A CA 1
ATOM 625 C C . MET A 1 80 ? 19.738 -0.121 -10.491 1.00 79.00 80 MET A C 1
ATOM 627 O O . MET A 1 80 ? 18.984 -0.561 -9.620 1.00 79.00 80 MET A O 1
ATOM 631 N N . PRO A 1 81 ? 20.724 0.749 -10.202 1.00 81.56 81 PRO A N 1
ATOM 632 C CA . PRO A 1 81 ? 20.829 1.347 -8.879 1.00 81.56 81 PRO A CA 1
ATOM 633 C C . PRO A 1 81 ? 19.594 2.213 -8.615 1.00 81.56 81 PRO A C 1
ATOM 635 O O . PRO A 1 81 ? 19.087 2.873 -9.526 1.00 81.56 81 PRO A O 1
ATOM 638 N N . THR A 1 82 ? 19.124 2.239 -7.369 1.00 81.00 82 THR A N 1
ATOM 639 C CA . THR A 1 82 ? 17.902 2.959 -6.987 1.00 81.00 82 THR A CA 1
ATOM 640 C C . THR A 1 82 ? 17.925 4.428 -7.400 1.00 81.00 82 THR A C 1
ATOM 642 O O . THR A 1 82 ? 16.951 4.913 -7.968 1.00 81.00 82 THR A O 1
ATOM 645 N N . SER A 1 83 ? 19.052 5.118 -7.210 1.00 80.06 83 SER A N 1
ATOM 646 C CA . SER A 1 83 ? 19.206 6.526 -7.598 1.00 80.06 83 SER A CA 1
ATOM 647 C C . SER A 1 83 ? 18.979 6.754 -9.094 1.00 80.06 83 SER A C 1
ATOM 649 O O . SER A 1 83 ? 18.410 7.763 -9.501 1.00 80.06 83 SER A O 1
ATOM 651 N N . ALA A 1 84 ? 19.358 5.789 -9.936 1.00 80.50 84 ALA A N 1
ATOM 652 C CA . ALA A 1 84 ? 19.066 5.863 -11.357 1.00 80.50 84 ALA A CA 1
ATOM 653 C C . ALA A 1 84 ? 17.581 5.647 -11.649 1.00 80.50 84 ALA A C 1
ATOM 655 O O . ALA A 1 84 ? 17.034 6.377 -12.468 1.00 80.50 84 ALA A O 1
ATOM 656 N N . VAL A 1 85 ? 16.938 4.678 -10.990 1.00 81.50 85 VAL A N 1
ATOM 657 C CA . VAL A 1 85 ? 15.497 4.424 -11.150 1.00 81.50 85 VAL A CA 1
ATOM 658 C C . VAL A 1 85 ? 14.692 5.675 -10.795 1.00 81.50 85 VAL A C 1
ATOM 660 O O . VAL A 1 85 ? 13.865 6.101 -11.597 1.00 81.50 85 VAL A O 1
ATOM 663 N N . LEU A 1 86 ? 14.997 6.309 -9.658 1.00 80.44 86 LEU A N 1
ATOM 664 C CA . LEU A 1 86 ? 14.333 7.541 -9.224 1.00 80.44 86 LEU A CA 1
ATOM 665 C C . LEU A 1 86 ? 14.597 8.717 -10.172 1.00 80.44 86 LEU A C 1
ATOM 667 O O . LEU A 1 86 ? 13.674 9.450 -10.493 1.00 80.44 86 LEU A O 1
ATOM 671 N N . SER A 1 87 ? 15.803 8.837 -10.743 1.00 80.69 87 SER A N 1
ATOM 672 C CA . SER A 1 87 ? 16.106 9.879 -11.745 1.00 80.69 87 SER A CA 1
ATOM 673 C C . SER A 1 87 ? 15.297 9.777 -13.051 1.00 80.69 87 SER A C 1
ATOM 675 O O . SER A 1 87 ? 15.339 10.681 -13.888 1.00 80.69 87 SER A O 1
ATOM 677 N N . PHE A 1 88 ? 14.606 8.654 -13.266 1.00 75.38 88 PHE A N 1
ATOM 678 C CA . PHE A 1 88 ? 13.696 8.445 -14.394 1.00 75.38 88 PHE A CA 1
ATOM 679 C C . PHE A 1 88 ? 12.222 8.522 -13.990 1.00 75.38 88 PHE A C 1
ATOM 681 O O . PHE A 1 88 ? 11.360 8.500 -14.868 1.00 75.38 88 PHE A O 1
ATOM 688 N N . ALA A 1 89 ? 11.935 8.576 -12.692 1.00 82.00 89 ALA A N 1
ATOM 689 C CA . ALA A 1 89 ? 10.594 8.514 -12.152 1.00 82.00 89 ALA A CA 1
ATOM 690 C C . ALA A 1 89 ? 10.028 9.924 -11.972 1.00 82.00 89 ALA A C 1
ATOM 692 O O . ALA A 1 89 ? 10.014 10.448 -10.870 1.00 82.00 89 ALA A O 1
ATOM 693 N N . GLU A 1 90 ? 9.590 10.547 -13.065 1.00 85.62 90 GLU A N 1
ATOM 694 C CA . GLU A 1 90 ? 8.921 11.852 -13.003 1.00 85.62 90 GLU A CA 1
ATOM 695 C C . GLU A 1 90 ? 7.558 11.724 -12.277 1.00 85.62 90 GLU A C 1
ATOM 697 O O . GLU A 1 90 ? 6.861 10.721 -12.490 1.00 85.62 90 GLU A O 1
ATOM 702 N N . PRO A 1 91 ? 7.145 12.712 -11.456 1.00 87.56 91 PRO A N 1
ATOM 703 C CA . PRO A 1 91 ? 5.906 12.646 -10.668 1.00 87.56 91 PRO A CA 1
ATOM 704 C C . PRO A 1 91 ? 4.674 12.360 -11.523 1.00 87.56 91 PRO A C 1
ATOM 706 O O . PRO A 1 91 ? 3.884 11.469 -11.218 1.00 87.56 91 PRO A O 1
ATOM 709 N N . GLU A 1 92 ? 4.551 13.054 -12.656 1.00 88.62 92 GLU A N 1
ATOM 710 C CA . GLU A 1 92 ? 3.435 12.901 -13.593 1.00 88.62 92 GLU A CA 1
ATOM 711 C C . GLU A 1 92 ? 3.323 11.464 -14.124 1.00 88.62 92 GLU A C 1
ATOM 713 O O . GLU A 1 92 ? 2.223 10.926 -14.268 1.00 88.62 92 GLU A O 1
ATOM 718 N N . MET A 1 93 ? 4.464 10.813 -14.373 1.00 86.25 93 MET A N 1
ATOM 719 C CA . MET A 1 93 ? 4.514 9.425 -14.830 1.00 86.25 93 MET A CA 1
ATOM 720 C C . MET A 1 93 ? 4.062 8.467 -13.729 1.00 86.25 93 MET A C 1
ATOM 722 O O . MET A 1 93 ? 3.289 7.547 -14.007 1.00 86.25 93 MET A O 1
ATOM 726 N N . LEU A 1 94 ? 4.486 8.701 -12.483 1.00 89.88 94 LEU A N 1
ATOM 727 C CA . LEU A 1 94 ? 4.054 7.909 -11.331 1.00 89.88 94 LEU A CA 1
ATOM 728 C C . LEU A 1 94 ? 2.548 8.054 -11.091 1.00 89.88 94 LEU A C 1
ATOM 730 O O . LEU A 1 94 ? 1.858 7.044 -10.964 1.00 89.88 94 LEU A O 1
ATOM 734 N N . VAL A 1 95 ? 2.021 9.280 -11.109 1.00 92.88 95 VAL A N 1
ATOM 735 C CA . VAL A 1 95 ? 0.583 9.554 -10.963 1.00 92.88 95 VAL A CA 1
ATOM 736 C C . VAL A 1 95 ? -0.217 8.864 -12.068 1.00 92.88 95 VAL A C 1
ATOM 738 O O . VAL A 1 95 ? -1.183 8.152 -11.781 1.00 92.88 95 VAL A O 1
ATOM 741 N N . ALA A 1 96 ? 0.207 8.998 -13.329 1.00 89.75 96 ALA A N 1
ATOM 742 C CA . ALA A 1 96 ? -0.455 8.351 -14.459 1.00 89.75 96 ALA A CA 1
ATOM 743 C C . ALA A 1 96 ? -0.429 6.817 -14.352 1.00 89.75 96 ALA A C 1
ATOM 745 O O . ALA A 1 96 ? -1.431 6.157 -14.634 1.00 89.75 96 ALA A O 1
ATOM 746 N N . ALA A 1 97 ? 0.695 6.238 -13.924 1.00 89.19 97 ALA A N 1
ATOM 747 C CA . ALA A 1 97 ? 0.850 4.795 -13.775 1.00 89.19 97 ALA A CA 1
ATOM 748 C C . ALA A 1 97 ? 0.059 4.227 -12.585 1.00 89.19 97 ALA A C 1
ATOM 750 O O . ALA A 1 97 ? -0.509 3.143 -12.703 1.00 89.19 97 ALA A O 1
ATOM 751 N N . LEU A 1 98 ? -0.043 4.949 -11.465 1.00 93.06 98 LEU A N 1
ATOM 752 C CA . LEU A 1 98 ? -0.869 4.571 -10.308 1.00 93.06 98 LEU A CA 1
ATOM 753 C C . LEU A 1 98 ? -2.370 4.696 -10.597 1.00 93.06 98 LEU A C 1
ATOM 755 O O . LEU A 1 98 ? -3.153 3.880 -10.119 1.00 93.06 98 LEU A O 1
ATOM 759 N N . GLY A 1 99 ? -2.770 5.688 -11.396 1.00 91.94 99 GLY A N 1
ATOM 760 C CA . GLY A 1 99 ? -4.156 5.881 -11.834 1.00 91.94 99 GLY A CA 1
ATOM 761 C C . GLY A 1 99 ? -4.577 5.001 -13.015 1.00 91.94 99 GLY A C 1
ATOM 762 O O . GLY A 1 99 ? -5.751 4.993 -13.390 1.00 91.94 99 GLY A O 1
ATOM 763 N N . ALA A 1 100 ? -3.643 4.266 -13.624 1.00 88.50 100 ALA A N 1
ATOM 764 C CA . ALA A 1 100 ? -3.926 3.434 -14.784 1.00 88.50 100 ALA A CA 1
ATOM 765 C C . ALA A 1 100 ? -4.875 2.275 -14.426 1.00 88.50 100 ALA A C 1
ATOM 767 O O . ALA A 1 100 ? -4.713 1.649 -13.378 1.00 88.50 100 ALA A O 1
ATOM 768 N N . PRO A 1 101 ? -5.802 1.890 -15.323 1.00 84.50 101 PRO A N 1
ATOM 769 C CA . PRO A 1 101 ? -6.679 0.736 -15.107 1.00 84.50 101 PRO A CA 1
ATOM 770 C C . PRO A 1 101 ? -5.942 -0.611 -15.236 1.00 84.50 101 PRO A C 1
ATOM 772 O O . PRO A 1 101 ? -6.535 -1.664 -15.007 1.00 84.50 101 PRO A O 1
ATOM 775 N N . HIS A 1 102 ? -4.668 -0.592 -15.641 1.00 83.00 102 HIS A N 1
ATOM 776 C CA . HIS A 1 102 ? -3.863 -1.777 -15.908 1.00 83.00 102 HIS A CA 1
ATOM 777 C C . HIS A 1 102 ? -2.986 -2.123 -14.696 1.00 83.00 102 HIS A C 1
ATOM 779 O O . HIS A 1 102 ? -2.062 -1.366 -14.389 1.00 83.00 102 HIS A O 1
ATOM 785 N N . PRO A 1 1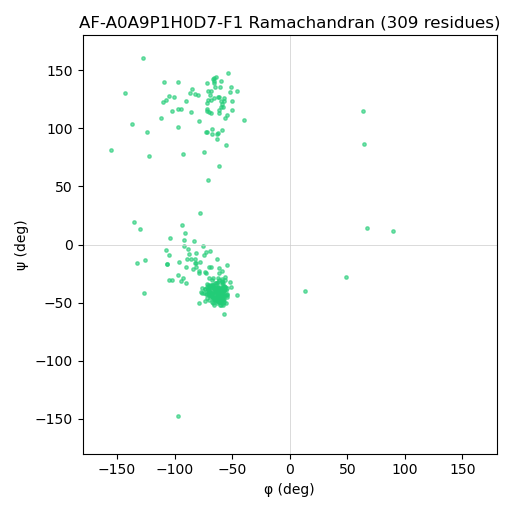03 ? -3.178 -3.297 -14.061 1.00 85.56 103 PRO A N 1
ATOM 786 C CA . PRO A 1 103 ? -2.436 -3.670 -12.858 1.00 85.56 103 PRO A CA 1
ATOM 787 C C . PRO A 1 103 ? -0.919 -3.635 -13.039 1.00 85.56 103 PRO A C 1
ATOM 789 O O . PRO A 1 103 ? -0.212 -3.212 -12.139 1.00 85.56 103 PRO A O 1
ATOM 792 N N . ALA A 1 104 ? -0.404 -4.012 -14.212 1.00 81.94 104 ALA A N 1
ATOM 793 C CA . ALA A 1 104 ? 1.031 -3.977 -14.492 1.00 81.94 104 ALA A CA 1
ATOM 794 C C . ALA A 1 104 ? 1.644 -2.570 -14.399 1.00 81.94 104 ALA A C 1
ATOM 796 O O . ALA A 1 104 ? 2.759 -2.429 -13.905 1.00 81.94 104 ALA A O 1
ATOM 797 N N . ALA A 1 105 ? 0.923 -1.534 -14.838 1.00 84.88 105 ALA A N 1
ATOM 798 C CA . ALA A 1 105 ? 1.379 -0.153 -14.699 1.00 84.88 105 ALA A CA 1
ATOM 799 C C . ALA A 1 105 ? 1.389 0.274 -13.224 1.00 84.88 105 ALA A C 1
ATOM 801 O O . ALA A 1 105 ? 2.366 0.868 -12.769 1.00 84.88 105 ALA A O 1
ATOM 802 N N . ASN A 1 106 ? 0.358 -0.108 -12.457 1.00 90.75 106 ASN A N 1
ATOM 803 C CA . ASN A 1 106 ? 0.330 0.158 -11.020 1.00 90.75 106 ASN A CA 1
ATOM 804 C C . ASN A 1 106 ? 1.494 -0.549 -10.308 1.00 90.75 106 ASN A C 1
ATOM 806 O O . ASN A 1 106 ? 2.212 0.085 -9.546 1.00 90.75 106 ASN A O 1
ATOM 810 N N . LEU A 1 107 ? 1.705 -1.844 -10.573 1.00 87.75 107 LEU A N 1
ATOM 811 C CA . LEU A 1 107 ? 2.775 -2.641 -9.960 1.00 87.75 107 LEU A CA 1
ATOM 812 C C . LEU A 1 107 ? 4.152 -2.041 -10.244 1.00 87.75 107 LEU A C 1
ATOM 814 O O . LEU A 1 107 ? 4.950 -1.914 -9.321 1.00 87.75 107 LEU A O 1
ATOM 818 N N . LEU A 1 108 ? 4.394 -1.591 -11.477 1.00 86.44 108 LEU A N 1
ATOM 819 C CA . LEU A 1 108 ? 5.638 -0.926 -11.843 1.00 86.44 108 LEU A CA 1
ATOM 820 C C . LEU A 1 108 ? 5.878 0.345 -11.022 1.00 86.44 108 LEU A C 1
ATOM 822 O O . LEU A 1 108 ? 6.964 0.531 -10.475 1.00 86.44 108 LEU A O 1
ATOM 826 N N . ALA A 1 109 ? 4.869 1.217 -10.939 1.00 89.62 109 ALA A N 1
ATOM 827 C CA . ALA A 1 109 ? 4.964 2.438 -10.149 1.00 89.62 109 ALA A CA 1
ATOM 828 C C . ALA A 1 109 ? 5.222 2.104 -8.675 1.00 89.62 109 ALA A C 1
ATOM 830 O O . ALA A 1 109 ? 6.143 2.644 -8.071 1.00 89.62 109 ALA A O 1
ATOM 831 N N . LEU A 1 110 ? 4.484 1.144 -8.118 1.00 91.12 110 LEU A N 1
ATOM 832 C CA . LEU A 1 110 ? 4.657 0.686 -6.742 1.00 91.12 110 LEU A CA 1
ATOM 833 C C . LEU A 1 110 ? 6.057 0.117 -6.480 1.00 91.12 110 LEU A C 1
ATOM 835 O O . LEU A 1 110 ? 6.643 0.407 -5.440 1.00 91.12 110 LEU A O 1
ATOM 839 N N . ASP A 1 111 ? 6.628 -0.643 -7.412 1.00 87.12 111 ASP A N 1
ATOM 840 C CA . ASP A 1 111 ? 7.981 -1.187 -7.279 1.00 87.12 111 ASP A CA 1
ATOM 841 C C . ASP A 1 111 ? 9.069 -0.108 -7.384 1.00 87.12 111 ASP A C 1
ATOM 843 O O . ASP A 1 111 ? 10.112 -0.235 -6.739 1.00 87.12 111 ASP A O 1
ATOM 847 N N . ILE A 1 112 ? 8.826 0.983 -8.118 1.00 87.06 112 ILE A N 1
ATOM 848 C CA . ILE A 1 112 ? 9.679 2.180 -8.092 1.00 87.06 112 ILE A CA 1
ATOM 849 C C . ILE A 1 112 ? 9.590 2.867 -6.720 1.00 87.06 112 ILE A C 1
ATOM 851 O O . ILE A 1 112 ? 10.624 3.117 -6.099 1.00 87.06 112 ILE A O 1
ATOM 855 N N . LEU A 1 113 ? 8.374 3.108 -6.216 1.00 89.06 113 LEU A N 1
ATOM 856 C CA . LEU A 1 113 ? 8.130 3.776 -4.929 1.00 89.06 113 LEU A CA 1
ATOM 857 C C . LEU A 1 113 ? 8.737 3.002 -3.750 1.00 89.06 113 LEU A C 1
ATOM 859 O O . LEU A 1 113 ? 9.399 3.581 -2.895 1.00 89.06 113 LEU A O 1
ATOM 863 N N . ARG A 1 114 ? 8.586 1.672 -3.732 1.00 86.88 114 ARG A N 1
ATOM 864 C CA . ARG A 1 114 ? 9.153 0.782 -2.701 1.00 86.88 114 ARG A CA 1
ATOM 865 C C . ARG A 1 114 ? 10.663 0.884 -2.582 1.00 86.88 114 ARG A C 1
ATOM 867 O O . ARG A 1 114 ? 11.200 0.696 -1.492 1.00 86.88 114 ARG A O 1
ATOM 874 N N . ARG A 1 115 ? 11.344 1.141 -3.699 1.00 82.38 115 ARG A N 1
ATOM 875 C CA . ARG A 1 115 ? 12.801 1.264 -3.736 1.00 82.38 115 ARG A CA 1
ATOM 876 C C . ARG A 1 115 ? 13.276 2.611 -3.212 1.00 82.38 115 ARG A C 1
ATOM 878 O O . ARG A 1 115 ? 14.448 2.714 -2.893 1.00 82.38 115 ARG A O 1
ATOM 885 N N . ALA A 1 116 ? 12.404 3.608 -3.083 1.00 80.19 116 ALA A N 1
ATOM 886 C CA . ALA A 1 116 ? 12.781 4.962 -2.690 1.00 80.19 116 ALA A CA 1
ATOM 887 C C . ALA A 1 116 ? 13.241 5.101 -1.218 1.00 80.19 116 ALA A C 1
ATOM 889 O O . ALA A 1 116 ? 13.714 6.166 -0.807 1.00 80.19 116 ALA A O 1
ATOM 890 N N . GLU A 1 117 ? 13.150 4.028 -0.422 1.00 75.62 117 GLU A N 1
ATOM 891 C CA . GLU A 1 117 ? 13.656 3.980 0.951 1.00 75.62 117 GLU A CA 1
ATOM 892 C C . GLU A 1 117 ? 15.165 4.302 0.996 1.00 75.62 117 GLU A C 1
ATOM 894 O O . GLU A 1 117 ? 15.982 3.673 0.324 1.00 75.62 117 GLU A O 1
ATOM 899 N N . GLY A 1 118 ? 15.542 5.322 1.776 1.00 65.25 118 GLY A N 1
ATOM 900 C CA . GLY A 1 118 ? 16.944 5.656 2.062 1.00 65.25 118 GLY A CA 1
ATOM 901 C C . GLY A 1 118 ? 17.793 6.164 0.886 1.00 65.25 118 GLY A C 1
ATOM 902 O O . GLY A 1 118 ? 19.015 6.187 1.011 1.00 65.25 118 GLY A O 1
ATOM 903 N N . THR A 1 119 ? 17.193 6.559 -0.244 1.00 67.56 119 THR A N 1
ATOM 904 C CA . THR A 1 119 ? 17.937 7.002 -1.442 1.00 67.56 119 THR A CA 1
ATOM 905 C C . THR A 1 119 ? 17.818 8.513 -1.688 1.00 67.56 119 THR A C 1
ATOM 907 O O . THR A 1 119 ? 16.738 9.085 -1.534 1.00 67.56 119 THR A O 1
ATOM 910 N N . GLU A 1 120 ? 18.915 9.164 -2.088 1.00 60.38 120 GLU A N 1
ATOM 911 C CA . GLU A 1 120 ? 18.929 10.562 -2.561 1.00 60.38 120 GLU A CA 1
ATOM 912 C C . GLU A 1 120 ? 18.033 10.731 -3.806 1.00 60.38 120 GLU A C 1
ATOM 914 O O . GLU A 1 120 ? 18.076 9.893 -4.712 1.00 60.38 120 GLU A O 1
ATOM 919 N N . GLY A 1 121 ? 17.219 11.794 -3.865 1.00 61.56 121 GLY A N 1
ATOM 920 C CA . GLY A 1 121 ? 16.297 12.045 -4.983 1.00 61.56 121 GLY A CA 1
ATOM 921 C C . GLY A 1 121 ? 14.900 11.432 -4.827 1.00 61.56 121 GLY A C 1
ATOM 922 O O . GLY A 1 121 ? 14.146 11.371 -5.796 1.00 61.56 121 GLY A O 1
ATOM 923 N N . ALA A 1 122 ? 14.544 10.934 -3.639 1.00 67.50 122 ALA A N 1
ATOM 924 C CA . ALA A 1 122 ? 13.185 10.462 -3.364 1.00 67.50 122 ALA A CA 1
ATOM 925 C C . ALA A 1 122 ? 12.217 11.588 -2.965 1.00 67.50 122 ALA A C 1
ATOM 927 O O . ALA A 1 122 ? 11.072 11.288 -2.639 1.00 67.50 122 ALA A O 1
ATOM 928 N N . GLU A 1 123 ? 12.644 12.857 -2.956 1.00 75.12 123 GLU A N 1
ATOM 929 C CA . GLU A 1 123 ? 11.752 13.992 -2.671 1.00 75.12 123 GLU A CA 1
ATOM 930 C C . GLU A 1 123 ? 10.572 14.017 -3.655 1.00 75.12 123 GLU A C 1
ATOM 932 O O . GLU A 1 123 ? 9.427 14.161 -3.244 1.00 75.12 123 GLU A O 1
ATOM 937 N N . VAL A 1 124 ? 10.854 13.705 -4.923 1.00 71.50 124 VAL A N 1
ATOM 938 C CA . VAL A 1 124 ? 9.894 13.495 -6.023 1.00 71.50 124 VAL A CA 1
ATOM 939 C C . VAL A 1 124 ? 8.785 12.491 -5.674 1.00 71.50 124 VAL A C 1
ATOM 941 O O . VAL A 1 124 ? 7.652 12.595 -6.133 1.00 71.50 124 VAL A O 1
ATOM 944 N N . VAL A 1 125 ? 9.098 11.489 -4.851 1.00 77.12 125 VAL A N 1
ATOM 945 C CA . VAL A 1 125 ? 8.149 10.442 -4.441 1.00 77.12 125 VAL A CA 1
ATOM 946 C C . VAL A 1 125 ? 7.237 10.910 -3.299 1.00 77.12 125 VAL A C 1
ATOM 948 O O . VAL A 1 125 ? 6.173 10.335 -3.071 1.00 77.12 125 VAL A O 1
ATOM 951 N N . LEU A 1 126 ? 7.642 11.961 -2.589 1.00 81.25 126 LEU A N 1
ATOM 952 C CA . LEU A 1 126 ? 6.871 12.580 -1.520 1.00 81.25 126 LEU A CA 1
ATOM 953 C C . LEU A 1 126 ? 5.997 13.730 -2.039 1.00 81.25 126 LEU A C 1
ATOM 955 O O . LEU A 1 126 ? 5.320 14.371 -1.248 1.00 81.25 126 LEU A O 1
ATOM 959 N N . GLU A 1 127 ? 5.951 13.990 -3.346 1.00 86.38 127 GLU A N 1
ATOM 960 C CA . GLU A 1 127 ? 5.001 14.953 -3.901 1.00 86.38 127 GLU A CA 1
ATOM 961 C C . GLU A 1 127 ? 3.552 14.542 -3.599 1.00 86.38 127 GLU A C 1
ATOM 963 O O . GLU A 1 127 ? 3.180 13.363 -3.635 1.00 86.38 127 GLU A O 1
ATOM 968 N N . ARG A 1 128 ? 2.717 15.535 -3.284 1.00 88.00 128 ARG A N 1
ATOM 969 C CA . ARG A 1 128 ? 1.343 15.333 -2.804 1.00 88.00 128 ARG A CA 1
ATOM 970 C C . ARG A 1 128 ? 0.513 14.516 -3.784 1.00 88.00 128 ARG A C 1
ATOM 972 O O . ARG A 1 128 ? -0.194 13.599 -3.382 1.00 88.00 128 ARG A O 1
ATOM 979 N N . GLU A 1 129 ? 0.637 14.815 -5.066 1.00 90.44 129 GLU A N 1
ATOM 980 C CA . GLU A 1 129 ? -0.077 14.156 -6.150 1.00 90.44 129 GLU A CA 1
ATOM 981 C C . GLU A 1 129 ? 0.283 12.667 -6.227 1.00 90.44 129 GLU A C 1
ATOM 983 O O . GLU A 1 129 ? -0.588 11.827 -6.466 1.00 90.44 129 GLU A O 1
ATOM 988 N N . VAL A 1 130 ? 1.552 12.324 -5.977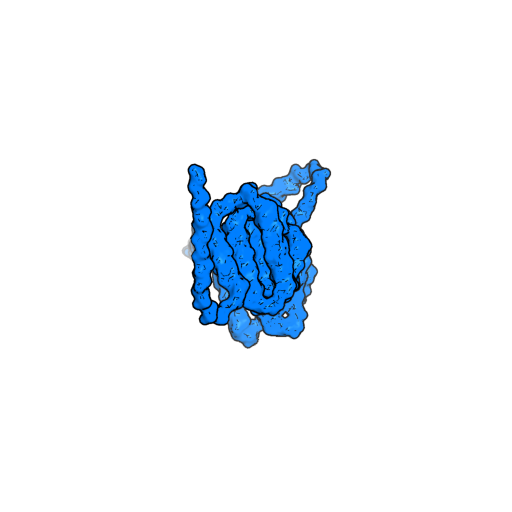 1.00 91.75 130 VAL A N 1
ATOM 989 C CA . VAL A 1 130 ? 2.037 10.938 -5.957 1.00 91.75 130 VAL A CA 1
ATOM 990 C C . VAL A 1 130 ? 1.490 10.201 -4.735 1.00 91.75 130 VAL A C 1
ATOM 992 O O . VAL A 1 130 ? 1.013 9.073 -4.875 1.00 91.75 130 VAL A O 1
ATOM 995 N N . VAL A 1 131 ? 1.497 10.833 -3.556 1.00 91.31 131 VAL A N 1
ATOM 996 C CA . VAL A 1 131 ? 0.940 10.257 -2.319 1.00 91.31 131 VAL A CA 1
ATOM 997 C C . VAL A 1 131 ? -0.568 10.028 -2.447 1.00 91.31 131 VAL A C 1
ATOM 999 O O . VAL A 1 131 ? -1.052 8.935 -2.144 1.00 91.31 131 VAL A O 1
ATOM 1002 N N . ASP A 1 132 ? -1.308 11.003 -2.974 1.00 92.06 132 ASP A N 1
ATOM 1003 C CA . ASP A 1 132 ? -2.745 10.886 -3.218 1.00 92.06 132 ASP A CA 1
ATOM 1004 C C . ASP A 1 132 ? -3.048 9.760 -4.219 1.00 92.06 132 ASP A C 1
ATOM 1006 O O . ASP A 1 132 ? -3.937 8.929 -3.986 1.00 92.06 132 ASP A O 1
ATOM 1010 N N . ALA A 1 133 ? -2.297 9.682 -5.323 1.00 94.69 133 ALA A N 1
ATOM 1011 C CA . ALA A 1 133 ? -2.439 8.613 -6.307 1.00 94.69 133 ALA A CA 1
ATOM 1012 C C . ALA A 1 133 ? -2.098 7.234 -5.715 1.00 94.69 133 ALA A C 1
ATOM 1014 O O . ALA A 1 133 ? -2.789 6.254 -6.003 1.00 94.69 133 ALA A O 1
ATOM 1015 N N . LEU A 1 134 ? -1.084 7.153 -4.848 1.00 95.25 134 LEU A N 1
ATOM 1016 C CA . LEU A 1 134 ? -0.679 5.930 -4.153 1.00 95.25 134 LEU A CA 1
ATOM 1017 C C . LEU A 1 134 ? -1.780 5.436 -3.211 1.00 95.25 134 LEU A C 1
ATOM 1019 O O . LEU A 1 134 ? -2.155 4.265 -3.277 1.00 95.25 134 LEU A O 1
ATOM 1023 N N . VAL A 1 135 ? -2.335 6.317 -2.374 1.00 94.81 135 VAL A N 1
ATOM 1024 C CA . VAL A 1 135 ? -3.417 5.975 -1.436 1.00 94.81 135 VAL A CA 1
ATOM 1025 C C . VAL A 1 135 ? -4.672 5.534 -2.188 1.00 94.81 135 VAL A C 1
ATOM 1027 O O . VAL A 1 135 ? -5.273 4.515 -1.838 1.00 94.81 135 VAL A O 1
ATOM 1030 N N . ASN A 1 136 ? -5.038 6.239 -3.264 1.00 95.06 136 ASN A N 1
ATOM 1031 C CA . ASN A 1 136 ? -6.163 5.844 -4.112 1.00 95.06 136 ASN A CA 1
ATOM 1032 C C . ASN A 1 136 ? -5.929 4.479 -4.773 1.00 95.06 136 ASN A C 1
ATOM 1034 O O . ASN A 1 136 ? -6.810 3.622 -4.720 1.00 95.06 136 ASN A O 1
ATOM 1038 N N . CYS A 1 137 ? -4.750 4.255 -5.360 1.00 95.25 137 CYS A N 1
ATOM 1039 C CA . CYS A 1 137 ? -4.381 2.985 -5.986 1.00 95.25 137 CYS A CA 1
ATOM 1040 C C . CYS A 1 137 ? -4.429 1.828 -4.976 1.00 95.25 137 CYS A C 1
ATOM 1042 O O . CYS A 1 137 ? -5.061 0.800 -5.228 1.00 95.25 137 CYS A O 1
ATOM 1044 N N . TRP A 1 138 ? -3.839 2.018 -3.795 1.00 95.88 138 TRP A N 1
ATOM 1045 C CA . TRP A 1 138 ? -3.823 1.027 -2.723 1.00 95.88 138 TRP A CA 1
ATOM 1046 C C . TRP A 1 138 ? -5.232 0.658 -2.241 1.00 95.88 138 TRP A C 1
ATOM 1048 O O . TRP A 1 138 ? -5.587 -0.525 -2.209 1.00 95.88 138 TRP A O 1
ATOM 1058 N N . LEU A 1 139 ? -6.055 1.650 -1.890 1.00 94.62 139 LEU A N 1
ATOM 1059 C CA . LEU A 1 139 ? -7.364 1.391 -1.294 1.00 94.62 139 LEU A CA 1
ATOM 1060 C C . LEU A 1 139 ? -8.404 0.934 -2.320 1.00 94.62 139 LEU A C 1
ATOM 1062 O O . LEU A 1 139 ? -9.190 0.044 -2.001 1.00 94.62 139 LEU A O 1
ATOM 1066 N N . ARG A 1 140 ? -8.390 1.472 -3.548 1.00 93.81 140 ARG A N 1
ATOM 1067 C CA . ARG A 1 140 ? -9.406 1.179 -4.579 1.00 93.81 140 ARG A CA 1
ATOM 1068 C C . ARG A 1 140 ? -9.083 -0.021 -5.467 1.00 93.81 140 ARG A C 1
ATOM 1070 O O . ARG A 1 140 ? -9.955 -0.481 -6.205 1.00 93.81 140 ARG A O 1
ATOM 1077 N N . SER A 1 141 ? -7.854 -0.540 -5.444 1.00 92.69 141 SER A N 1
ATOM 1078 C CA . SER A 1 141 ? -7.486 -1.644 -6.333 1.00 92.69 141 SER A CA 1
ATOM 1079 C C . SER A 1 141 ? -8.271 -2.918 -6.020 1.00 92.69 141 SER A C 1
ATOM 1081 O O . SER A 1 141 ? -8.370 -3.347 -4.873 1.00 92.69 141 SER A O 1
ATOM 1083 N N . LYS A 1 142 ? -8.775 -3.594 -7.053 1.00 90.06 142 LYS A N 1
ATOM 1084 C CA . LYS A 1 142 ? -9.398 -4.925 -6.929 1.00 90.06 142 LYS A CA 1
ATOM 1085 C C . LYS A 1 142 ? -8.377 -6.061 -7.030 1.00 90.06 142 LYS A C 1
ATOM 1087 O O . LYS A 1 142 ? -8.715 -7.218 -6.794 1.00 90.06 142 LYS A O 1
ATOM 1092 N N . VAL A 1 143 ? -7.130 -5.740 -7.373 1.00 90.06 143 VAL A N 1
ATOM 1093 C CA . VAL A 1 143 ? -6.042 -6.705 -7.530 1.00 90.06 143 VAL A CA 1
ATOM 1094 C C . VAL A 1 143 ? -5.259 -6.787 -6.228 1.00 90.06 143 VAL A C 1
ATOM 1096 O O . VAL A 1 143 ? -4.642 -5.813 -5.802 1.00 90.06 143 VAL A O 1
ATOM 1099 N N . VAL A 1 144 ? -5.271 -7.969 -5.606 1.00 89.50 144 VAL A N 1
ATOM 1100 C CA . VAL A 1 144 ? -4.615 -8.227 -4.310 1.00 89.50 144 VAL A CA 1
ATOM 1101 C C . VAL A 1 144 ? -3.142 -7.832 -4.342 1.00 89.50 144 VAL A C 1
ATOM 1103 O O . VAL A 1 144 ? -2.661 -7.171 -3.431 1.00 89.50 144 VAL A O 1
ATOM 1106 N N . GLU A 1 145 ? -2.449 -8.180 -5.421 1.00 88.44 145 GLU A N 1
ATOM 1107 C CA . GLU A 1 145 ? -1.022 -7.923 -5.581 1.00 88.44 145 GLU A CA 1
ATOM 1108 C C . GLU A 1 145 ? -0.679 -6.420 -5.626 1.00 88.44 145 GLU A C 1
ATOM 1110 O O . GLU A 1 145 ? 0.307 -5.993 -5.025 1.00 88.44 145 GLU A O 1
ATOM 1115 N N . VAL A 1 146 ? -1.519 -5.609 -6.283 1.00 92.00 146 VAL A N 1
ATOM 1116 C CA . VAL A 1 146 ? -1.376 -4.142 -6.323 1.00 92.00 146 VAL A CA 1
ATOM 1117 C C . VAL A 1 146 ? -1.606 -3.560 -4.934 1.00 92.00 146 VAL A C 1
ATOM 1119 O O . VAL A 1 146 ? -0.822 -2.738 -4.474 1.00 92.00 146 VAL A O 1
ATOM 1122 N N . ALA A 1 147 ? -2.643 -4.020 -4.232 1.00 92.62 147 ALA A N 1
ATOM 1123 C CA . ALA A 1 147 ? -2.919 -3.554 -2.880 1.00 92.62 147 ALA A CA 1
ATOM 1124 C C . ALA A 1 147 ? -1.790 -3.917 -1.903 1.00 92.62 147 ALA A C 1
ATOM 1126 O O . ALA A 1 147 ? -1.359 -3.071 -1.127 1.00 92.62 147 ALA A O 1
ATOM 1127 N N . GLN A 1 148 ? -1.262 -5.139 -1.974 1.00 92.06 148 GLN A N 1
ATOM 1128 C CA . GLN A 1 148 ? -0.151 -5.558 -1.125 1.00 92.06 148 GLN A CA 1
ATOM 1129 C C . GLN A 1 148 ? 1.108 -4.720 -1.391 1.00 92.06 148 GLN A C 1
ATOM 1131 O O . GLN A 1 148 ? 1.706 -4.193 -0.454 1.00 92.06 148 GLN A O 1
ATOM 1136 N N . ARG A 1 149 ? 1.499 -4.538 -2.661 1.00 90.88 149 ARG A N 1
ATOM 1137 C CA . ARG A 1 149 ? 2.649 -3.680 -2.992 1.00 90.88 149 ARG A CA 1
ATOM 1138 C C . ARG A 1 149 ? 2.414 -2.217 -2.607 1.00 90.88 149 ARG A C 1
ATOM 1140 O O . ARG A 1 149 ? 3.368 -1.558 -2.212 1.00 90.88 149 ARG A O 1
ATOM 1147 N N . GLY A 1 150 ? 1.174 -1.732 -2.693 1.00 94.44 150 GLY A N 1
ATOM 1148 C CA . GLY A 1 150 ? 0.764 -0.403 -2.233 1.00 94.44 150 GLY A CA 1
ATOM 1149 C C . GLY A 1 150 ? 0.984 -0.214 -0.740 1.00 94.44 150 GLY A C 1
ATOM 1150 O O . GLY A 1 150 ? 1.619 0.752 -0.330 1.00 94.44 150 GLY A O 1
ATOM 1151 N N . GLU A 1 151 ? 0.542 -1.180 0.063 1.00 94.12 151 GLU A N 1
ATOM 1152 C CA . GLU A 1 151 ? 0.753 -1.183 1.511 1.00 94.12 151 GLU A CA 1
ATOM 1153 C C . GLU A 1 151 ? 2.246 -1.160 1.864 1.00 94.12 151 GLU A C 1
ATOM 1155 O O . GLU A 1 151 ? 2.687 -0.359 2.687 1.00 94.12 151 GLU A O 1
ATOM 1160 N N . GLU A 1 152 ? 3.042 -2.010 1.211 1.00 91.88 152 GLU A N 1
ATOM 1161 C CA . GLU A 1 152 ? 4.483 -2.064 1.452 1.00 91.88 152 GLU A CA 1
ATOM 1162 C C . GLU A 1 152 ? 5.201 -0.785 0.976 1.00 91.88 152 GLU A C 1
ATOM 1164 O O . GLU A 1 152 ? 6.156 -0.351 1.616 1.00 91.88 152 GLU A O 1
ATOM 1169 N N . ALA A 1 153 ? 4.748 -0.156 -0.116 1.00 91.81 153 ALA A N 1
ATOM 1170 C CA . ALA A 1 153 ? 5.271 1.135 -0.567 1.00 91.81 153 ALA A CA 1
ATOM 1171 C C . ALA A 1 153 ? 5.004 2.232 0.473 1.00 91.81 153 ALA A C 1
ATOM 1173 O O . ALA A 1 153 ? 5.924 2.959 0.841 1.00 91.81 153 ALA A O 1
ATOM 1174 N N . ILE A 1 154 ? 3.772 2.310 0.987 1.00 92.50 154 ILE A N 1
ATOM 1175 C CA . ILE A 1 154 ? 3.390 3.279 2.021 1.00 92.50 154 ILE A CA 1
ATOM 1176 C C . ILE A 1 154 ? 4.237 3.084 3.282 1.00 92.50 154 ILE A C 1
ATOM 1178 O O . ILE A 1 154 ? 4.768 4.060 3.807 1.00 92.50 154 ILE A O 1
ATOM 1182 N N . GLU A 1 155 ? 4.420 1.845 3.754 1.00 89.88 155 GLU A N 1
ATOM 1183 C CA . GLU A 1 155 ? 5.266 1.595 4.927 1.00 89.88 155 GLU A CA 1
ATOM 1184 C C . GLU A 1 155 ? 6.717 2.039 4.700 1.00 89.88 155 GLU A C 1
ATOM 1186 O O . GLU A 1 155 ? 7.284 2.716 5.558 1.00 89.88 155 GLU A O 1
ATOM 1191 N N . ASN A 1 156 ? 7.322 1.681 3.563 1.00 87.44 156 ASN A N 1
ATOM 1192 C CA . ASN A 1 156 ? 8.716 2.022 3.265 1.00 87.44 156 ASN A CA 1
ATOM 1193 C C . ASN A 1 156 ? 8.931 3.542 3.216 1.00 87.44 156 ASN A C 1
ATOM 1195 O O . ASN A 1 156 ? 9.915 4.053 3.755 1.00 87.44 156 ASN A O 1
ATOM 1199 N N . LEU A 1 157 ? 7.993 4.271 2.606 1.00 87.00 157 LEU A N 1
ATOM 1200 C CA . LEU A 1 157 ? 8.052 5.729 2.528 1.00 87.00 157 LEU A CA 1
ATOM 1201 C C . LEU A 1 157 ? 7.856 6.379 3.903 1.00 87.00 157 LEU A C 1
ATOM 1203 O O . LEU A 1 157 ? 8.637 7.250 4.284 1.00 87.00 157 LEU A O 1
ATOM 1207 N N . LEU A 1 158 ? 6.892 5.904 4.695 1.00 86.56 158 LEU A N 1
ATOM 1208 C CA . LEU A 1 158 ? 6.670 6.411 6.051 1.00 86.56 158 LEU A CA 1
ATOM 1209 C C . LEU A 1 158 ? 7.813 6.082 7.003 1.00 86.56 158 LEU A C 1
ATOM 1211 O O . LEU A 1 158 ? 8.059 6.830 7.941 1.00 86.56 158 LEU A O 1
ATOM 1215 N N . ARG A 1 159 ? 8.537 4.981 6.790 1.00 84.12 159 ARG A N 1
ATOM 1216 C CA . ARG A 1 159 ? 9.722 4.649 7.587 1.00 84.12 159 ARG A CA 1
ATOM 1217 C C . ARG A 1 159 ? 10.847 5.662 7.387 1.00 84.12 159 ARG A C 1
ATOM 1219 O O . ARG A 1 159 ? 11.558 5.952 8.342 1.00 84.12 159 ARG A O 1
ATOM 1226 N N . ARG A 1 160 ? 10.984 6.231 6.185 1.00 73.81 160 ARG A N 1
ATOM 1227 C CA . ARG A 1 160 ? 11.932 7.324 5.908 1.00 73.81 160 ARG A CA 1
ATOM 1228 C C . ARG A 1 160 ? 11.549 8.601 6.651 1.00 73.81 160 ARG A C 1
ATOM 1230 O O . ARG A 1 160 ? 12.427 9.286 7.161 1.00 73.81 160 ARG A O 1
ATOM 1237 N N . THR A 1 161 ? 10.259 8.924 6.693 1.00 69.12 161 THR A N 1
ATOM 1238 C CA . THR A 1 161 ? 9.748 10.128 7.365 1.00 69.12 161 THR A CA 1
ATOM 1239 C C . THR A 1 161 ? 9.437 9.899 8.848 1.00 69.12 161 THR A C 1
ATOM 1241 O O . THR A 1 161 ? 9.069 10.838 9.551 1.00 69.12 161 THR A O 1
ATOM 1244 N N . ALA A 1 162 ? 9.584 8.666 9.348 1.00 67.38 162 ALA A N 1
ATOM 1245 C CA . ALA A 1 162 ? 9.319 8.325 10.738 1.00 67.38 162 ALA A CA 1
ATOM 1246 C C . ALA A 1 162 ? 10.271 9.097 11.653 1.00 67.38 162 ALA A C 1
ATOM 1248 O O . ALA A 1 162 ? 11.492 9.038 11.516 1.00 67.38 162 ALA A O 1
ATOM 1249 N N . ARG A 1 163 ? 9.698 9.796 12.633 1.00 60.19 163 ARG A N 1
ATOM 1250 C CA . ARG A 1 163 ? 10.386 10.752 13.514 1.00 60.19 163 ARG A CA 1
ATOM 1251 C C . ARG A 1 163 ? 11.210 10.081 14.634 1.00 60.19 163 ARG A C 1
ATOM 1253 O O . ARG A 1 163 ? 11.359 10.657 15.710 1.00 60.19 163 ARG A O 1
ATOM 1260 N N . GLY A 1 164 ? 11.688 8.850 14.416 1.00 49.53 164 GLY A N 1
ATOM 1261 C CA . GLY A 1 164 ? 12.171 7.921 15.449 1.00 49.53 164 GLY A CA 1
ATOM 1262 C C . GLY A 1 164 ? 13.108 8.539 16.499 1.00 49.53 164 GLY A C 1
ATOM 1263 O O . GLY A 1 164 ? 14.048 9.231 16.131 1.00 49.53 164 GLY A O 1
ATOM 1264 N N . ASP A 1 165 ? 12.831 8.260 17.787 1.00 41.28 165 ASP A N 1
ATOM 1265 C CA . ASP A 1 165 ? 13.506 8.629 19.064 1.00 41.28 165 ASP A CA 1
ATOM 1266 C C . ASP A 1 165 ? 13.889 10.109 19.310 1.00 41.28 165 ASP A C 1
ATOM 1268 O O . ASP A 1 165 ? 13.862 10.578 20.450 1.00 41.28 165 ASP A O 1
ATOM 1272 N N . ALA A 1 166 ? 14.149 10.890 18.263 1.00 41.78 166 ALA A N 1
ATOM 1273 C CA . ALA A 1 166 ? 14.417 12.320 18.325 1.00 41.78 166 ALA A CA 1
ATOM 1274 C C . ALA A 1 166 ? 13.177 13.130 18.730 1.00 41.78 166 ALA A C 1
ATOM 1276 O O . ALA A 1 166 ? 13.315 14.237 19.235 1.00 41.78 166 ALA A O 1
ATOM 1277 N N . ALA A 1 167 ? 11.961 12.587 18.611 1.00 41.94 167 ALA A N 1
ATOM 1278 C CA . ALA A 1 167 ? 10.739 13.285 19.022 1.00 41.94 167 ALA A CA 1
ATOM 1279 C C . ALA A 1 167 ? 10.715 13.688 20.518 1.00 41.94 167 ALA A C 1
ATOM 1281 O O . ALA A 1 167 ? 10.021 14.638 20.878 1.00 41.94 167 ALA A O 1
ATOM 1282 N N . LEU A 1 168 ? 11.489 13.022 21.389 1.00 41.78 168 LEU A N 1
ATOM 1283 C CA . LEU A 1 168 ? 11.631 13.416 22.801 1.00 41.78 168 LEU A CA 1
ATOM 1284 C C . LEU A 1 168 ? 12.785 14.399 23.058 1.00 41.78 168 LEU A C 1
ATOM 1286 O O . LEU A 1 168 ? 12.787 15.062 24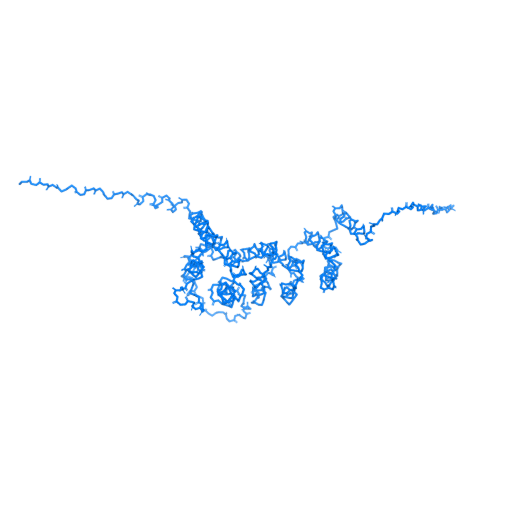.092 1.00 41.78 168 LEU A O 1
ATOM 1290 N N . THR A 1 169 ? 13.759 14.507 22.150 1.00 38.44 169 THR A N 1
ATOM 1291 C CA . THR A 1 169 ? 14.942 15.378 22.311 1.00 38.44 169 THR A CA 1
ATOM 1292 C C . THR A 1 169 ? 14.842 16.673 21.499 1.00 38.44 169 THR A C 1
ATOM 1294 O O . THR A 1 169 ? 15.330 17.712 21.931 1.00 38.44 169 THR A O 1
ATOM 1297 N N . ASP A 1 170 ? 14.148 16.638 20.365 1.00 39.94 170 ASP A N 1
ATOM 1298 C CA . ASP A 1 170 ? 14.202 17.662 19.317 1.00 39.94 170 ASP A CA 1
ATOM 1299 C C . ASP A 1 170 ? 13.072 18.703 19.412 1.00 39.94 170 ASP A C 1
ATOM 1301 O O . ASP A 1 170 ? 13.177 19.812 18.888 1.00 39.94 170 ASP A O 1
ATOM 1305 N N . ALA A 1 171 ? 12.015 18.421 20.185 1.00 42.53 171 ALA A N 1
ATOM 1306 C CA . ALA A 1 171 ? 10.982 19.415 20.501 1.00 42.53 171 ALA A CA 1
ATOM 1307 C C . ALA A 1 171 ? 11.548 20.632 21.266 1.00 42.53 171 ALA A C 1
ATOM 1309 O O . ALA A 1 171 ? 10.988 21.724 21.191 1.00 42.53 171 ALA A O 1
ATOM 1310 N N . ALA A 1 172 ? 12.676 20.463 21.966 1.00 41.78 172 ALA A N 1
ATOM 1311 C CA . ALA A 1 172 ? 13.400 21.552 22.619 1.00 41.78 172 ALA A CA 1
ATOM 1312 C C . ALA A 1 172 ? 14.354 22.302 21.669 1.00 41.78 172 ALA A C 1
ATOM 1314 O O . ALA A 1 172 ? 14.701 23.446 21.946 1.00 41.78 172 ALA A O 1
ATOM 1315 N N . GLN A 1 173 ? 14.769 21.687 20.557 1.00 40.28 173 GLN A N 1
ATOM 1316 C CA . GLN A 1 173 ? 15.793 22.226 19.657 1.00 40.28 173 GLN A CA 1
ATOM 1317 C C . GLN A 1 173 ? 15.186 22.971 18.455 1.00 40.28 173 GLN A C 1
ATOM 1319 O O . GLN A 1 173 ? 15.763 23.946 17.977 1.00 40.28 173 GLN A O 1
ATOM 1324 N N . ARG A 1 174 ? 13.958 22.615 18.049 1.00 42.22 174 ARG A N 1
ATOM 1325 C CA . ARG A 1 174 ? 13.196 23.312 16.989 1.00 42.22 174 ARG A CA 1
ATOM 1326 C C . ARG A 1 174 ? 12.605 24.664 17.407 1.00 42.22 174 ARG A C 1
ATOM 1328 O O . ARG A 1 174 ? 12.138 25.402 16.553 1.00 42.22 174 ARG A O 1
ATOM 1335 N N . LEU A 1 175 ? 12.658 25.018 18.693 1.00 47.06 175 LEU A N 1
ATOM 1336 C CA . LEU A 1 175 ? 12.300 26.355 19.194 1.00 47.06 175 LEU A CA 1
ATOM 1337 C C . LEU A 1 175 ? 13.502 27.322 19.245 1.00 47.06 175 LEU A C 1
ATOM 1339 O O . LEU A 1 175 ? 13.404 28.377 19.862 1.00 47.06 175 LEU A O 1
ATOM 1343 N N . SER A 1 176 ? 14.656 26.969 18.665 1.00 43.03 176 SER A N 1
ATOM 1344 C CA . SER A 1 176 ? 15.879 27.792 18.738 1.00 43.03 176 SER A CA 1
ATOM 1345 C C . SER A 1 176 ? 16.567 28.061 17.401 1.00 43.03 176 SER A C 1
ATOM 1347 O O . SER A 1 176 ? 17.692 28.551 17.399 1.00 43.03 176 SER A O 1
ATOM 1349 N N . LEU A 1 177 ? 15.909 27.789 16.276 1.00 44.81 177 LEU A N 1
ATOM 1350 C CA . LEU A 1 177 ? 16.383 28.208 14.956 1.00 44.81 177 LEU A CA 1
ATOM 1351 C C . LEU A 1 177 ? 15.299 29.069 14.308 1.00 44.81 177 LEU A C 1
ATOM 1353 O O . LEU A 1 177 ? 14.512 28.607 13.488 1.00 44.81 177 LEU A O 1
ATOM 1357 N N . GLU A 1 178 ? 15.226 30.312 14.781 1.00 45.84 178 GLU A N 1
ATOM 1358 C CA . GLU A 1 178 ? 14.672 31.415 14.002 1.00 45.84 178 GLU A CA 1
ATOM 1359 C C . GLU A 1 178 ? 15.674 31.765 12.889 1.00 45.84 178 GLU A C 1
ATOM 1361 O O . GLU A 1 178 ? 16.883 31.798 13.126 1.00 45.84 178 GLU A O 1
ATOM 1366 N N . ASP A 1 179 ? 15.120 32.032 11.708 1.00 46.66 179 ASP A N 1
ATOM 1367 C CA . ASP A 1 179 ? 15.716 32.699 10.549 1.00 46.66 179 ASP A CA 1
ATOM 1368 C C . ASP A 1 179 ? 16.891 32.007 9.838 1.00 46.66 179 ASP A C 1
ATOM 1370 O O . ASP A 1 179 ? 18.057 32.355 10.012 1.00 46.66 179 ASP A O 1
ATOM 1374 N N . ASP A 1 180 ? 16.551 31.127 8.892 1.00 38.94 180 ASP A N 1
ATOM 1375 C CA . ASP A 1 180 ? 17.253 31.117 7.605 1.00 38.94 180 ASP A CA 1
ATOM 1376 C C . ASP A 1 180 ? 16.212 30.955 6.484 1.00 38.94 180 ASP A C 1
ATOM 1378 O O . ASP A 1 180 ? 15.640 29.883 6.283 1.00 38.94 180 ASP A O 1
ATOM 1382 N N . GLU A 1 181 ? 15.907 32.061 5.798 1.00 43.88 181 GLU A N 1
ATOM 1383 C CA . GLU A 1 181 ? 15.024 32.144 4.625 1.00 43.88 181 GLU A CA 1
ATOM 1384 C C . GLU A 1 181 ? 15.696 31.508 3.392 1.00 43.88 181 GLU A C 1
ATOM 1386 O O . GLU A 1 181 ? 15.861 32.142 2.349 1.00 43.88 181 GLU A O 1
ATOM 1391 N N . ASN A 1 182 ? 16.110 30.247 3.495 1.00 39.22 182 ASN A N 1
ATOM 1392 C CA . ASN A 1 182 ? 16.371 29.449 2.309 1.00 39.22 182 ASN A CA 1
ATOM 1393 C C . ASN A 1 182 ? 15.027 28.904 1.824 1.00 39.22 182 ASN A C 1
ATOM 1395 O O . ASN A 1 182 ? 14.260 28.345 2.606 1.00 39.22 182 ASN A O 1
ATOM 1399 N N . GLU A 1 183 ? 14.740 29.084 0.534 1.00 40.91 183 GLU A N 1
ATOM 1400 C CA . GLU A 1 183 ? 13.663 28.411 -0.197 1.00 40.91 183 GLU A CA 1
ATOM 1401 C C . GLU A 1 183 ? 13.914 26.887 -0.190 1.00 40.91 183 GLU A C 1
ATOM 1403 O O . GLU A 1 183 ? 14.243 26.284 -1.209 1.00 40.91 183 GLU A O 1
ATOM 1408 N N . GLU A 1 184 ? 13.816 26.251 0.979 1.00 42.72 184 GLU A N 1
ATOM 1409 C CA . GLU A 1 184 ? 13.721 24.806 1.105 1.00 42.72 184 GLU A CA 1
ATOM 1410 C C . GLU A 1 184 ? 12.364 24.419 0.525 1.00 42.72 184 GLU A C 1
ATOM 1412 O O . GLU A 1 184 ? 11.315 24.598 1.144 1.00 42.72 184 GLU A O 1
ATOM 1417 N N . GLU A 1 185 ? 12.394 23.955 -0.722 1.00 46.62 185 GLU A N 1
ATOM 1418 C CA . GLU A 1 185 ? 11.309 23.241 -1.378 1.00 46.62 185 GLU A CA 1
ATOM 1419 C C . GLU A 1 185 ? 10.675 22.280 -0.362 1.00 46.62 185 GLU A C 1
ATOM 1421 O O . GLU A 1 185 ? 11.303 21.315 0.074 1.00 46.62 185 GLU A O 1
ATOM 1426 N N . TYR A 1 186 ? 9.469 22.621 0.110 1.00 55.72 186 TYR A N 1
ATOM 1427 C CA . TYR A 1 186 ? 8.797 21.926 1.204 1.00 55.72 186 TYR A CA 1
ATOM 1428 C C . TYR A 1 186 ? 8.502 20.481 0.794 1.00 55.72 186 TYR A C 1
ATOM 1430 O O . TYR A 1 186 ? 7.440 20.180 0.248 1.00 55.72 186 TYR A O 1
ATOM 1438 N N . VAL A 1 187 ? 9.434 19.572 1.077 1.00 61.06 187 VAL A N 1
ATOM 1439 C CA . VAL A 1 187 ? 9.207 18.134 0.956 1.00 61.06 187 VAL A CA 1
ATOM 1440 C C . VAL A 1 187 ? 8.045 17.782 1.880 1.00 61.06 187 VAL A C 1
ATOM 1442 O O . VAL A 1 187 ? 8.075 18.081 3.076 1.00 61.06 187 VAL A O 1
ATOM 1445 N N . LEU A 1 188 ? 6.997 17.173 1.325 1.00 67.19 188 LEU A N 1
ATOM 1446 C CA . LEU A 1 188 ? 5.815 16.795 2.089 1.00 67.19 188 LEU A CA 1
ATOM 1447 C C . LEU A 1 188 ? 6.213 15.870 3.243 1.00 67.19 188 LEU A C 1
ATOM 1449 O O . LEU A 1 188 ? 6.796 14.801 3.038 1.00 67.19 188 LEU A O 1
ATOM 1453 N N . ASP A 1 189 ? 5.817 16.233 4.461 1.00 80.38 189 ASP A N 1
ATOM 1454 C CA . ASP A 1 189 ? 5.802 15.270 5.554 1.00 80.38 189 ASP A CA 1
ATOM 1455 C C . ASP A 1 189 ? 4.637 14.301 5.314 1.00 80.38 189 ASP A C 1
ATOM 1457 O O . ASP A 1 189 ? 3.478 14.589 5.620 1.00 80.38 189 ASP A O 1
ATOM 1461 N N . MET A 1 190 ? 4.946 13.147 4.722 1.00 84.00 190 MET A N 1
ATOM 1462 C CA . MET A 1 190 ? 3.959 12.115 4.404 1.00 84.00 190 MET A CA 1
ATOM 1463 C C . MET A 1 190 ? 3.174 11.650 5.641 1.00 84.00 190 MET A C 1
ATOM 1465 O O . MET A 1 190 ? 2.017 11.257 5.500 1.00 84.00 190 MET A O 1
ATOM 1469 N N . TRP A 1 191 ? 3.744 11.722 6.855 1.00 84.81 191 TRP A N 1
ATOM 1470 C CA . TRP A 1 191 ? 2.983 11.434 8.076 1.00 84.81 191 TRP A CA 1
ATOM 1471 C C . TRP A 1 191 ? 1.895 12.475 8.314 1.00 84.81 191 TRP A C 1
ATOM 1473 O O . TRP A 1 191 ? 0.758 12.112 8.615 1.00 84.81 191 TRP A O 1
ATOM 1483 N N . GLU A 1 192 ? 2.221 13.759 8.168 1.00 84.31 192 GLU A N 1
ATOM 1484 C CA . GLU A 1 192 ? 1.234 14.834 8.287 1.00 84.31 192 GLU A CA 1
ATOM 1485 C C . GLU A 1 192 ? 0.157 14.709 7.212 1.00 84.31 192 GLU A C 1
ATOM 1487 O O . GLU A 1 192 ? -1.026 14.841 7.521 1.00 84.31 192 GLU A O 1
ATOM 1492 N N . ASP A 1 193 ? 0.524 14.384 5.973 1.00 86.19 193 ASP A N 1
ATOM 1493 C CA . ASP A 1 193 ? -0.466 14.265 4.906 1.00 86.19 193 ASP A CA 1
ATOM 1494 C C . ASP A 1 193 ? -1.396 13.053 5.078 1.00 86.19 193 ASP A C 1
ATOM 1496 O O . ASP A 1 193 ? -2.620 13.181 4.984 1.00 86.19 193 ASP A O 1
ATOM 1500 N N . LEU A 1 194 ? -0.836 11.893 5.429 1.00 86.31 194 LEU A N 1
ATOM 1501 C CA . LEU A 1 194 ? -1.598 10.665 5.656 1.00 86.31 194 LEU A CA 1
ATOM 1502 C C . LEU A 1 194 ? -2.519 10.756 6.877 1.00 86.31 194 LEU A C 1
ATOM 1504 O O . LEU A 1 194 ? -3.597 10.160 6.884 1.00 86.31 194 LEU A O 1
ATOM 1508 N N . LEU A 1 195 ? -2.096 11.472 7.923 1.00 85.38 195 LEU A N 1
ATOM 1509 C CA . LEU A 1 195 ? -2.843 11.560 9.175 1.00 85.38 195 LEU A CA 1
ATOM 1510 C C . LEU A 1 195 ? -3.764 12.785 9.258 1.00 85.38 195 LEU A C 1
ATOM 1512 O O . LEU A 1 195 ? -4.796 12.719 9.930 1.00 85.38 195 LEU A O 1
ATOM 1516 N N . ARG A 1 196 ? -3.399 13.904 8.619 1.00 83.69 196 ARG A N 1
ATOM 1517 C CA . ARG A 1 196 ? -4.100 15.196 8.738 1.00 83.69 196 ARG A CA 1
ATOM 1518 C C . ARG A 1 196 ? -4.398 15.893 7.406 1.00 83.69 196 ARG A C 1
ATOM 1520 O O . ARG A 1 196 ? -5.210 16.815 7.401 1.00 83.69 196 ARG A O 1
ATOM 1527 N N . GLY A 1 197 ? -3.757 15.491 6.314 1.00 86.25 197 GLY A N 1
ATOM 1528 C CA . GLY A 1 197 ? -3.846 16.155 5.016 1.00 86.25 197 GLY A CA 1
ATOM 1529 C C . GLY A 1 197 ? -4.855 15.536 4.052 1.00 86.25 197 GLY A C 1
ATOM 1530 O O . GLY A 1 197 ? -5.916 15.044 4.448 1.00 86.25 197 GLY A O 1
ATOM 1531 N N . GLN A 1 198 ? -4.536 15.610 2.760 1.00 86.31 198 GLN A N 1
ATOM 1532 C CA . GLN A 1 198 ? -5.457 15.227 1.688 1.00 86.31 198 GLN A CA 1
ATOM 1533 C C . GLN A 1 198 ? -5.610 13.706 1.597 1.00 86.31 198 GLN A C 1
ATOM 1535 O O . GLN A 1 198 ? -6.734 13.208 1.478 1.00 86.31 198 GLN A O 1
ATOM 1540 N N . ALA A 1 199 ? -4.516 12.967 1.790 1.00 88.38 199 ALA A N 1
ATOM 1541 C CA . ALA A 1 199 ? -4.546 11.517 1.903 1.00 88.38 199 ALA A CA 1
ATOM 1542 C C . ALA A 1 199 ? -5.467 11.039 3.042 1.00 88.38 199 ALA A C 1
ATOM 1544 O O . ALA A 1 199 ? -6.233 10.092 2.855 1.00 88.38 199 ALA A O 1
ATOM 1545 N N . ALA A 1 200 ? -5.478 11.725 4.193 1.00 88.38 200 ALA A N 1
ATOM 1546 C CA . ALA A 1 200 ? -6.391 11.408 5.296 1.00 88.38 200 ALA A CA 1
ATOM 1547 C C . ALA A 1 200 ? -7.871 11.552 4.894 1.00 88.38 200 ALA A C 1
ATOM 1549 O O . ALA A 1 200 ? -8.702 10.713 5.249 1.00 88.38 200 ALA A O 1
ATOM 1550 N N . ILE A 1 201 ? -8.206 12.600 4.132 1.00 87.88 201 ILE A N 1
ATOM 1551 C CA . ILE A 1 201 ? -9.562 12.819 3.606 1.00 87.88 201 ILE A CA 1
ATOM 1552 C C . ILE A 1 201 ? -9.929 11.702 2.628 1.00 87.88 201 ILE A C 1
ATOM 1554 O O . ILE A 1 201 ? -11.006 11.120 2.753 1.00 87.88 201 ILE A O 1
ATOM 1558 N N . ALA A 1 202 ? -9.024 11.352 1.711 1.00 89.31 202 ALA A N 1
ATOM 1559 C CA . ALA A 1 202 ? -9.240 10.268 0.758 1.00 89.31 202 ALA A CA 1
ATOM 1560 C C . ALA A 1 202 ? -9.483 8.922 1.462 1.00 89.31 202 ALA A C 1
ATOM 1562 O O . ALA A 1 202 ? -10.396 8.191 1.080 1.00 89.31 202 ALA A O 1
ATOM 1563 N N . ILE A 1 203 ? -8.730 8.610 2.525 1.00 90.81 203 ILE A N 1
ATOM 1564 C CA . ILE A 1 203 ? -8.945 7.398 3.331 1.00 90.81 203 ILE A CA 1
ATOM 1565 C C . ILE A 1 203 ? -10.355 7.384 3.929 1.00 90.81 203 ILE A C 1
ATOM 1567 O O . ILE A 1 203 ? -11.040 6.366 3.845 1.00 90.81 203 ILE A O 1
ATOM 1571 N N . VAL A 1 204 ? -10.803 8.497 4.518 1.00 88.00 204 VAL A N 1
ATOM 1572 C CA . VAL A 1 204 ? -12.155 8.597 5.091 1.00 88.00 204 VAL A CA 1
ATOM 1573 C C . VAL A 1 204 ? -13.215 8.415 4.006 1.00 88.00 204 VAL A C 1
ATOM 1575 O O . VAL A 1 204 ? -14.154 7.642 4.185 1.00 88.00 204 VAL A O 1
ATOM 1578 N N . ASP A 1 205 ? -13.062 9.077 2.865 1.00 88.56 205 ASP A N 1
ATOM 1579 C CA . ASP A 1 205 ? -14.044 9.000 1.788 1.00 88.56 205 ASP A CA 1
ATOM 1580 C C . ASP A 1 205 ? -14.129 7.578 1.198 1.00 88.56 205 ASP A C 1
ATOM 1582 O O . ASP A 1 205 ? -15.228 7.089 0.951 1.00 88.56 205 ASP A O 1
ATOM 1586 N N . ILE A 1 206 ? -13.002 6.870 1.050 1.00 90.00 206 ILE A N 1
ATOM 1587 C CA . ILE A 1 206 ? -12.967 5.501 0.504 1.00 90.00 206 ILE A CA 1
ATOM 1588 C C . ILE A 1 206 ? -13.435 4.455 1.526 1.00 90.00 206 ILE A C 1
ATOM 1590 O O . ILE A 1 206 ? -14.154 3.525 1.178 1.00 90.00 206 ILE A O 1
ATOM 1594 N N . CYS A 1 207 ? -13.040 4.565 2.794 1.00 87.81 207 CYS A N 1
ATOM 1595 C CA . CYS A 1 207 ? -13.377 3.551 3.798 1.00 87.81 207 CYS A CA 1
ATOM 1596 C C . CYS A 1 207 ? -14.779 3.710 4.397 1.00 87.81 207 CYS A C 1
ATOM 1598 O O . CYS A 1 207 ? -15.257 2.779 5.041 1.00 87.81 207 CYS A O 1
ATOM 1600 N N . VAL A 1 208 ? -15.422 4.869 4.228 1.00 81.75 208 VAL A N 1
ATOM 1601 C CA . VAL A 1 208 ? -16.686 5.197 4.912 1.00 81.75 208 VAL A CA 1
ATOM 1602 C C . VAL A 1 208 ? -17.780 5.617 3.949 1.00 81.75 208 VAL A C 1
ATOM 1604 O O . VAL A 1 208 ? -18.935 5.254 4.141 1.00 81.75 208 VAL A O 1
ATOM 1607 N N . GLN A 1 209 ? -17.436 6.426 2.947 1.00 77.69 209 GLN A N 1
ATOM 1608 C CA . GLN A 1 209 ? -18.413 7.052 2.052 1.00 77.69 209 GLN A CA 1
ATOM 1609 C C . GLN A 1 209 ? -18.478 6.372 0.682 1.00 77.69 209 GLN A C 1
ATOM 1611 O O . GLN A 1 209 ? -19.180 6.869 -0.201 1.00 77.69 209 GLN A O 1
ATOM 1616 N N . ASP A 1 210 ? -17.768 5.256 0.482 1.00 79.81 210 ASP A N 1
ATOM 1617 C CA . ASP A 1 210 ? -17.848 4.532 -0.780 1.00 79.81 210 ASP A CA 1
ATOM 1618 C C . ASP A 1 210 ? -19.236 3.898 -0.937 1.00 79.81 210 ASP A C 1
ATOM 1620 O O . ASP A 1 210 ? -19.786 3.279 -0.027 1.00 79.81 210 ASP A O 1
ATOM 1624 N N . THR A 1 211 ? -19.819 4.094 -2.115 1.00 79.12 211 THR A N 1
ATOM 1625 C CA . THR A 1 211 ? -21.148 3.587 -2.466 1.00 79.12 211 THR A CA 1
ATOM 1626 C C . THR A 1 211 ? -21.184 2.067 -2.624 1.00 79.12 211 THR A C 1
ATOM 1628 O O . THR A 1 211 ? -22.265 1.483 -2.596 1.00 79.12 211 THR A O 1
ATOM 1631 N N . ASP A 1 212 ? -20.028 1.424 -2.821 1.00 88.38 212 ASP A N 1
ATOM 1632 C CA . ASP A 1 212 ? -19.907 -0.033 -2.882 1.00 88.38 212 ASP A CA 1
ATOM 1633 C C . ASP A 1 212 ? -19.477 -0.587 -1.515 1.00 88.38 212 ASP A C 1
ATOM 1635 O O . ASP A 1 212 ? -18.294 -0.573 -1.167 1.00 88.38 212 ASP A O 1
ATOM 1639 N N . GLU A 1 213 ? -20.440 -1.127 -0.761 1.00 86.81 213 GLU A N 1
ATOM 1640 C CA . GLU A 1 213 ? -20.222 -1.720 0.569 1.00 86.81 213 GLU A CA 1
ATOM 1641 C C . GLU A 1 213 ? -19.084 -2.752 0.574 1.00 86.81 213 GLU A C 1
ATOM 1643 O O . GLU A 1 213 ? -18.290 -2.804 1.511 1.00 86.81 213 GLU A O 1
ATOM 1648 N N . ARG A 1 214 ? -18.931 -3.542 -0.500 1.00 88.38 214 ARG A N 1
ATOM 1649 C CA . ARG A 1 214 ? -17.863 -4.551 -0.576 1.00 88.38 214 ARG A CA 1
ATOM 1650 C C . ARG A 1 214 ? -16.488 -3.916 -0.718 1.00 88.38 214 ARG A C 1
ATOM 1652 O O . ARG A 1 214 ? -15.518 -4.451 -0.185 1.00 88.38 214 ARG A O 1
ATOM 1659 N N . GLN A 1 215 ? -16.385 -2.822 -1.472 1.00 89.44 215 GLN A N 1
ATOM 1660 C CA . GLN A 1 215 ? -15.124 -2.087 -1.587 1.00 89.44 215 GLN A CA 1
ATOM 1661 C C . GLN A 1 215 ? -14.793 -1.375 -0.280 1.00 89.44 215 GLN A C 1
ATOM 1663 O O . GLN A 1 215 ? -13.634 -1.420 0.121 1.00 89.44 215 GLN A O 1
ATOM 1668 N N . ALA A 1 216 ? -15.793 -0.829 0.416 1.00 89.50 216 ALA A N 1
ATOM 1669 C CA . ALA A 1 216 ? -15.606 -0.235 1.735 1.00 89.50 216 ALA A CA 1
ATOM 1670 C C . ALA A 1 216 ? -15.068 -1.263 2.749 1.00 89.50 216 ALA A C 1
ATOM 1672 O O . ALA A 1 216 ? -14.046 -1.016 3.384 1.00 89.50 216 ALA A O 1
ATOM 1673 N N . SER A 1 217 ? -15.658 -2.460 2.857 1.00 91.00 217 SER A N 1
ATOM 1674 C CA . SER A 1 217 ? -15.138 -3.507 3.760 1.00 91.00 217 SER A CA 1
ATOM 1675 C C . SER A 1 217 ? -13.718 -3.959 3.385 1.00 91.00 217 SER A C 1
ATOM 1677 O O . SER A 1 217 ? -12.880 -4.221 4.254 1.00 91.00 217 SER A O 1
ATOM 1679 N N . LEU A 1 218 ? -13.408 -4.026 2.084 1.00 92.06 218 LEU A N 1
ATOM 1680 C CA . LEU A 1 218 ? -12.072 -4.373 1.591 1.00 92.06 218 LEU A CA 1
ATOM 1681 C C . LEU A 1 218 ? -11.037 -3.298 1.954 1.00 92.06 218 LEU A C 1
ATOM 1683 O O . LEU A 1 218 ? -9.951 -3.628 2.435 1.00 92.06 218 LEU A O 1
ATOM 1687 N N . SER A 1 219 ? -11.355 -2.020 1.741 1.00 92.62 219 SER A N 1
ATOM 1688 C CA . SER A 1 219 ? -10.464 -0.904 2.063 1.00 92.62 219 SER A CA 1
ATOM 1689 C C . SER A 1 219 ? -10.294 -0.737 3.575 1.00 92.62 219 SER A C 1
ATOM 1691 O O . SER A 1 219 ? -9.174 -0.519 4.034 1.00 92.62 219 SER A O 1
ATOM 1693 N N . GLN A 1 220 ? -11.352 -0.950 4.363 1.00 92.50 220 GLN A N 1
ATOM 1694 C CA . GLN A 1 220 ? -11.286 -1.015 5.826 1.00 92.50 220 GLN A CA 1
ATOM 1695 C C . GLN A 1 220 ? -10.348 -2.132 6.295 1.00 92.50 220 GLN A C 1
ATOM 1697 O O . GLN A 1 220 ? -9.485 -1.896 7.139 1.00 92.50 220 GLN A O 1
ATOM 1702 N N . THR A 1 221 ? -10.458 -3.331 5.711 1.00 93.19 221 THR A N 1
ATOM 1703 C CA . THR A 1 221 ? -9.566 -4.459 6.026 1.00 93.19 221 THR A CA 1
ATOM 1704 C C . THR A 1 221 ? -8.105 -4.117 5.733 1.00 93.19 221 THR A C 1
ATOM 1706 O O . THR A 1 221 ? -7.228 -4.407 6.544 1.00 93.19 221 THR A O 1
ATOM 1709 N N . ARG A 1 222 ? -7.832 -3.453 4.604 1.00 94.31 222 ARG A N 1
ATOM 1710 C CA . ARG A 1 222 ? -6.479 -2.993 4.242 1.00 94.31 222 ARG A CA 1
ATOM 1711 C C . ARG A 1 222 ? -5.946 -1.958 5.221 1.00 94.31 222 ARG A C 1
ATOM 1713 O O . ARG A 1 222 ? -4.813 -2.082 5.678 1.00 94.31 222 ARG A O 1
ATOM 1720 N N . LEU A 1 223 ? -6.764 -0.970 5.580 1.00 94.19 223 LEU A N 1
ATOM 1721 C CA . LEU A 1 223 ? -6.388 0.041 6.561 1.00 94.19 223 LEU A CA 1
ATOM 1722 C C . LEU A 1 223 ? -6.051 -0.608 7.911 1.00 94.19 223 LEU A C 1
ATOM 1724 O O . LEU A 1 223 ? -4.989 -0.343 8.469 1.00 94.19 223 LEU A O 1
ATOM 1728 N N . LEU A 1 224 ? -6.901 -1.516 8.398 1.00 93.94 224 LEU A N 1
ATOM 1729 C CA . LEU A 1 224 ? -6.669 -2.267 9.635 1.00 93.94 224 LEU A CA 1
ATOM 1730 C C . LEU A 1 224 ? -5.420 -3.163 9.566 1.00 93.94 224 LEU A C 1
ATOM 1732 O O . LEU A 1 224 ? -4.781 -3.372 10.591 1.00 93.94 224 LEU A O 1
ATOM 1736 N N . GLY A 1 225 ? -5.028 -3.652 8.389 1.00 93.19 225 GLY A N 1
ATOM 1737 C CA . GLY A 1 225 ? -3.761 -4.370 8.199 1.00 93.19 225 GLY A CA 1
ATOM 1738 C C . GLY A 1 225 ? -2.524 -3.469 8.308 1.00 93.19 225 GLY A C 1
ATOM 1739 O O . GLY A 1 225 ? -1.534 -3.842 8.943 1.00 93.19 225 GLY A O 1
ATOM 1740 N N . LEU A 1 226 ? -2.597 -2.254 7.754 1.00 93.94 226 LEU A N 1
ATOM 1741 C CA . LEU A 1 226 ? -1.482 -1.303 7.734 1.00 93.94 226 LEU A CA 1
ATOM 1742 C C . LEU A 1 226 ? -1.241 -0.642 9.103 1.00 93.94 226 LEU A C 1
ATOM 1744 O O . LEU A 1 226 ? -0.095 -0.489 9.530 1.00 93.94 226 LEU A O 1
ATOM 1748 N N . LEU A 1 227 ? -2.304 -0.253 9.814 1.00 93.38 227 LEU A N 1
ATOM 1749 C CA . LEU A 1 227 ? -2.207 0.550 11.042 1.00 93.38 227 LEU A CA 1
ATOM 1750 C C . LEU A 1 227 ? -1.299 -0.047 12.140 1.00 93.38 227 LEU A C 1
ATOM 1752 O O . LEU A 1 227 ? -0.495 0.705 12.695 1.00 93.38 227 LEU A O 1
ATOM 1756 N N . PRO A 1 228 ? -1.334 -1.359 12.456 1.00 92.75 228 PRO A N 1
ATOM 1757 C CA . PRO A 1 228 ? -0.385 -1.976 13.385 1.00 92.75 228 PRO A CA 1
ATOM 1758 C C . PRO A 1 228 ? 1.083 -1.806 12.981 1.00 92.75 228 PRO A C 1
ATOM 1760 O O . PRO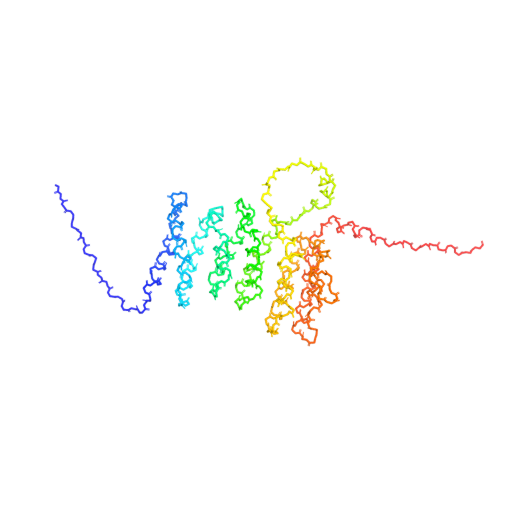 A 1 228 ? 1.948 -1.629 13.839 1.00 92.75 228 PRO A O 1
ATOM 1763 N N . ARG A 1 229 ? 1.378 -1.853 11.677 1.00 91.00 229 ARG A N 1
ATOM 1764 C CA . ARG A 1 229 ? 2.737 -1.685 11.142 1.00 91.00 229 ARG A CA 1
ATOM 1765 C C . ARG A 1 229 ? 3.188 -0.234 11.303 1.00 91.00 229 ARG A C 1
ATOM 1767 O O . ARG A 1 229 ? 4.303 0.005 11.755 1.00 91.00 229 ARG A O 1
ATOM 1774 N N . LEU A 1 230 ? 2.296 0.726 11.054 1.00 89.31 230 LEU A N 1
ATOM 1775 C CA . LEU A 1 230 ? 2.566 2.151 11.281 1.00 89.31 230 LEU A CA 1
ATOM 1776 C C . LEU A 1 230 ? 2.731 2.493 12.762 1.00 89.31 230 LEU A C 1
ATOM 1778 O O . LEU A 1 230 ? 3.610 3.271 13.120 1.00 89.31 230 LEU A O 1
ATOM 1782 N N . ALA A 1 231 ? 1.950 1.861 13.637 1.00 88.19 231 ALA A N 1
ATOM 1783 C CA . ALA A 1 231 ? 2.085 2.007 15.082 1.00 88.19 231 ALA A CA 1
ATOM 1784 C C . ALA A 1 231 ? 3.482 1.607 15.586 1.00 88.19 231 ALA A C 1
ATOM 1786 O O . ALA A 1 231 ? 3.980 2.188 16.546 1.00 88.19 231 ALA A O 1
ATOM 1787 N N . ARG A 1 232 ? 4.144 0.640 14.938 1.00 87.44 232 ARG A N 1
ATOM 1788 C CA . ARG A 1 232 ? 5.538 0.298 15.256 1.00 87.44 232 ARG A CA 1
ATOM 1789 C C . ARG A 1 232 ? 6.521 1.412 14.890 1.00 87.44 232 ARG A C 1
ATOM 1791 O O . ARG A 1 232 ? 7.559 1.507 15.537 1.00 87.44 232 ARG A O 1
ATOM 1798 N N . LEU A 1 233 ? 6.226 2.195 13.853 1.00 84.69 233 LEU A N 1
ATOM 1799 C CA . LEU A 1 233 ? 7.082 3.290 13.396 1.00 84.69 233 LEU A CA 1
ATOM 1800 C C . LEU A 1 233 ? 6.916 4.531 14.283 1.00 84.69 233 LEU A C 1
ATOM 1802 O O . LEU A 1 233 ? 7.912 5.064 14.760 1.00 84.69 233 LEU A O 1
ATOM 1806 N N . ASP A 1 234 ? 5.674 4.963 14.527 1.00 83.88 234 ASP A N 1
ATOM 1807 C CA . ASP A 1 234 ? 5.363 6.132 15.362 1.00 83.88 234 ASP A CA 1
ATOM 1808 C C . ASP A 1 234 ? 3.937 6.037 15.948 1.00 83.88 234 ASP A C 1
ATOM 1810 O O . ASP A 1 234 ? 2.964 6.600 15.435 1.00 83.88 234 ASP A O 1
ATOM 1814 N N . PHE A 1 235 ? 3.789 5.276 17.040 1.00 85.06 235 PHE A N 1
ATOM 1815 C CA . PHE A 1 235 ? 2.503 5.162 17.736 1.00 85.06 235 PHE A CA 1
ATOM 1816 C C . PHE A 1 235 ? 1.970 6.509 18.260 1.00 85.06 235 PHE A C 1
ATOM 1818 O O . PHE A 1 235 ? 0.775 6.755 18.087 1.00 85.06 235 PHE A O 1
ATOM 1825 N N . PRO A 1 236 ? 2.782 7.396 18.879 1.00 83.25 236 PRO A N 1
ATOM 1826 C CA . PRO A 1 236 ? 2.307 8.705 19.325 1.00 83.25 236 PRO A CA 1
ATOM 1827 C C . PRO A 1 236 ? 1.716 9.564 18.204 1.00 83.25 236 PRO A C 1
ATOM 1829 O O . PRO A 1 236 ? 0.645 10.146 18.403 1.00 83.25 236 PRO A O 1
ATOM 1832 N N . ALA A 1 237 ? 2.354 9.626 17.031 1.00 83.69 237 ALA A N 1
ATOM 1833 C CA . ALA A 1 237 ? 1.810 10.354 15.886 1.00 83.69 237 ALA A CA 1
ATOM 1834 C C . ALA A 1 237 ? 0.451 9.780 15.469 1.00 83.69 237 ALA A C 1
ATOM 1836 O O . ALA A 1 237 ? -0.529 10.520 15.363 1.00 83.69 237 ALA A O 1
ATOM 1837 N N . LEU A 1 238 ? 0.355 8.453 15.344 1.00 85.00 238 LEU A N 1
ATOM 1838 C CA . LEU A 1 238 ? -0.883 7.778 14.958 1.00 85.00 238 LEU A CA 1
ATOM 1839 C C . LEU A 1 238 ? -2.016 7.955 15.989 1.00 85.00 238 LEU A C 1
ATOM 1841 O O . LEU A 1 238 ? -3.180 8.122 15.621 1.00 85.00 238 LEU A O 1
ATOM 1845 N N . ALA A 1 239 ? -1.689 7.918 17.282 1.00 83.62 239 ALA A N 1
ATOM 1846 C CA . ALA A 1 239 ? -2.659 8.009 18.371 1.00 83.62 239 ALA A CA 1
ATOM 1847 C C . ALA A 1 239 ? -3.138 9.443 18.653 1.00 83.62 239 ALA A C 1
ATOM 1849 O O . ALA A 1 239 ? -4.208 9.611 19.235 1.00 83.62 239 ALA A O 1
ATOM 1850 N N . SER A 1 240 ? -2.366 10.466 18.270 1.00 81.19 240 SER A N 1
ATOM 1851 C CA . SER A 1 240 ? -2.665 11.878 18.564 1.00 81.19 240 SER A CA 1
ATOM 1852 C C . SER A 1 240 ? -3.143 12.684 17.356 1.00 81.19 240 SER A C 1
ATOM 1854 O O . SER A 1 240 ? -3.704 13.769 17.527 1.00 81.19 240 SER A O 1
ATOM 1856 N N . ALA A 1 241 ? -2.931 12.193 16.132 1.00 79.62 241 ALA A N 1
ATOM 1857 C CA . ALA A 1 241 ? -3.284 12.945 14.942 1.00 79.62 241 ALA A CA 1
ATOM 1858 C C . ALA A 1 241 ? -4.793 13.018 14.726 1.00 79.62 241 ALA A C 1
ATOM 1860 O O . ALA A 1 241 ? -5.475 12.015 14.508 1.00 79.62 241 ALA A O 1
ATOM 1861 N N . THR A 1 242 ? -5.304 14.246 14.785 1.00 81.12 242 THR A N 1
ATOM 1862 C CA . THR A 1 242 ? -6.713 14.531 14.572 1.00 81.12 242 THR A CA 1
ATOM 1863 C C . THR A 1 242 ? -7.051 14.559 13.092 1.00 81.12 242 THR A C 1
ATOM 1865 O O . THR A 1 242 ? -6.423 15.309 12.344 1.00 81.12 242 THR A O 1
ATOM 1868 N N . LEU A 1 243 ? -8.083 13.819 12.691 1.00 77.88 243 LEU A N 1
ATOM 1869 C CA . LEU A 1 243 ? -8.547 13.812 11.307 1.00 77.88 243 LEU A CA 1
ATOM 1870 C C . LEU A 1 243 ? -9.126 15.181 10.899 1.00 77.88 243 LEU A C 1
ATOM 1872 O O . LEU A 1 243 ? -9.859 15.793 11.688 1.00 77.88 243 LEU A O 1
ATOM 1876 N N . PRO A 1 244 ? -8.863 15.636 9.660 1.00 73.56 244 PRO A N 1
ATOM 1877 C CA . PRO A 1 244 ? -9.364 16.912 9.146 1.00 73.56 244 PRO A CA 1
ATOM 1878 C C . PRO A 1 244 ? -10.882 16.874 8.934 1.00 73.56 244 PRO A C 1
ATOM 1880 O O . PRO A 1 244 ? -11.586 17.846 9.203 1.00 73.56 244 PRO A O 1
ATOM 1883 N N . ARG A 1 245 ? -11.407 15.719 8.508 1.00 70.06 245 ARG A N 1
ATOM 1884 C CA . ARG A 1 245 ? -12.835 15.456 8.344 1.00 70.06 245 ARG A CA 1
ATOM 1885 C C . ARG A 1 245 ? -13.253 14.435 9.389 1.00 70.06 245 ARG A C 1
ATOM 1887 O O . ARG A 1 245 ? -12.871 13.273 9.305 1.00 70.06 245 ARG A O 1
ATOM 1894 N N . ARG A 1 246 ? -14.014 14.881 10.390 1.00 64.50 246 ARG A N 1
ATOM 1895 C CA . ARG A 1 246 ? -14.482 14.019 11.481 1.00 64.50 246 ARG A CA 1
ATOM 1896 C C . ARG A 1 246 ? -15.769 13.310 11.085 1.00 64.50 246 ARG A C 1
ATOM 1898 O O . ARG A 1 246 ? -16.807 13.965 10.968 1.00 64.50 246 ARG A O 1
ATOM 1905 N N . PRO A 1 247 ? -15.755 11.988 10.937 1.00 62.78 247 PRO A N 1
ATOM 1906 C CA . PRO A 1 247 ? -16.986 11.232 11.026 1.00 62.78 247 PRO A CA 1
ATOM 1907 C C . PRO A 1 247 ? -17.433 11.202 12.498 1.00 62.78 247 PRO A C 1
ATOM 1909 O O . PRO A 1 247 ? -16.712 10.694 13.347 1.00 62.78 247 PRO A O 1
ATOM 1912 N N . ALA A 1 248 ? -18.578 11.839 12.768 1.00 59.97 248 ALA A N 1
ATOM 1913 C CA . ALA A 1 248 ? -19.363 12.038 14.005 1.00 59.97 248 ALA A CA 1
ATOM 1914 C C . ALA A 1 248 ? -18.781 11.722 15.413 1.00 59.97 248 ALA A C 1
ATOM 1916 O O . ALA A 1 248 ? -19.053 12.492 16.333 1.00 59.97 248 ALA A O 1
ATOM 1917 N N . SER A 1 249 ? -18.026 10.639 15.625 1.00 67.56 249 SER A N 1
ATOM 1918 C CA . SER A 1 249 ? -17.510 10.181 16.928 1.00 67.56 249 SER A CA 1
ATOM 1919 C C . SER A 1 249 ? -15.993 9.963 17.007 1.00 67.56 249 SER A C 1
ATOM 1921 O O . SER A 1 249 ? -15.469 9.827 18.116 1.00 67.56 249 SER A O 1
ATOM 1923 N N . SER A 1 250 ? -15.274 9.934 15.882 1.00 78.62 250 SER A N 1
ATOM 1924 C CA . SER A 1 250 ? -13.856 9.554 15.856 1.00 78.62 250 SER A CA 1
ATOM 1925 C C . SER A 1 250 ? -12.946 10.765 15.677 1.00 78.62 250 SER A C 1
ATOM 1927 O O . SER A 1 250 ? -13.116 11.558 14.749 1.00 78.62 250 SER A O 1
ATOM 1929 N N . ASN A 1 251 ? -11.954 10.905 16.559 1.00 78.94 251 ASN A N 1
ATOM 1930 C CA . ASN A 1 251 ? -11.023 12.031 16.505 1.00 78.94 251 ASN A CA 1
ATOM 1931 C C . ASN A 1 251 ? -9.758 11.718 15.707 1.00 78.94 251 ASN A C 1
ATOM 1933 O O . ASN A 1 251 ? -9.193 12.639 15.131 1.00 78.94 251 ASN A O 1
ATOM 1937 N N . THR A 1 252 ? -9.327 10.457 15.647 1.00 85.06 252 THR A N 1
ATOM 1938 C CA . THR A 1 252 ? -8.052 10.048 15.033 1.00 85.06 252 THR A CA 1
ATOM 1939 C C . THR A 1 252 ? -8.245 8.939 14.011 1.00 85.06 252 THR A C 1
ATOM 1941 O O . THR A 1 252 ? -9.250 8.230 14.060 1.00 85.06 252 THR A O 1
ATOM 1944 N N . LEU A 1 253 ? -7.275 8.755 13.106 1.00 84.81 253 LEU A N 1
ATOM 1945 C CA . LEU A 1 253 ? -7.302 7.684 12.099 1.00 84.81 253 LEU A CA 1
ATOM 1946 C C . LEU A 1 253 ? -7.430 6.293 12.742 1.00 84.81 253 LEU A C 1
ATOM 1948 O O . LEU A 1 253 ? -8.178 5.447 12.258 1.00 84.81 253 LEU A O 1
ATOM 1952 N N . LEU A 1 254 ? -6.746 6.083 13.870 1.00 87.19 254 LEU A N 1
ATOM 1953 C CA . LEU A 1 254 ? -6.807 4.837 14.630 1.00 87.19 254 LEU A CA 1
ATOM 1954 C C . LEU A 1 254 ? -8.204 4.579 15.207 1.00 87.19 254 LEU A C 1
ATOM 1956 O O . LEU A 1 254 ? -8.728 3.476 15.083 1.00 87.19 254 LEU A O 1
ATOM 1960 N N . GLN A 1 255 ? -8.812 5.593 15.832 1.00 86.69 255 GLN A N 1
ATOM 1961 C CA . GLN A 1 255 ? -10.155 5.471 16.399 1.00 86.69 255 GLN A CA 1
ATOM 1962 C C . GLN A 1 255 ? -11.199 5.267 15.294 1.00 86.69 255 GLN A C 1
ATOM 1964 O O . GLN A 1 255 ? -12.080 4.425 15.407 1.00 86.69 255 GLN A O 1
ATOM 1969 N N . MET A 1 256 ? -11.042 6.004 14.199 1.00 87.00 256 MET A N 1
ATOM 1970 C CA . MET A 1 256 ? -11.874 5.941 13.006 1.00 87.00 256 MET A CA 1
ATOM 1971 C C . MET A 1 256 ? -11.915 4.529 12.411 1.00 87.00 256 MET A C 1
ATOM 1973 O O . MET A 1 256 ? -12.993 3.979 12.199 1.00 87.00 256 MET A O 1
ATOM 1977 N N . ALA A 1 257 ? -10.750 3.902 12.224 1.00 86.19 257 ALA A N 1
ATOM 1978 C CA . ALA A 1 257 ? -10.665 2.549 11.683 1.00 86.19 257 ALA A CA 1
ATOM 1979 C C . ALA A 1 257 ? -11.362 1.502 12.572 1.00 86.19 257 ALA A C 1
ATOM 1981 O O . ALA A 1 257 ? -11.886 0.521 12.057 1.00 86.19 257 ALA A O 1
ATOM 1982 N N . ILE A 1 258 ? -11.392 1.712 13.892 1.00 87.50 258 ILE A N 1
ATOM 1983 C CA . ILE A 1 258 ? -12.088 0.838 14.850 1.00 87.50 258 ILE A CA 1
ATOM 1984 C C . ILE A 1 2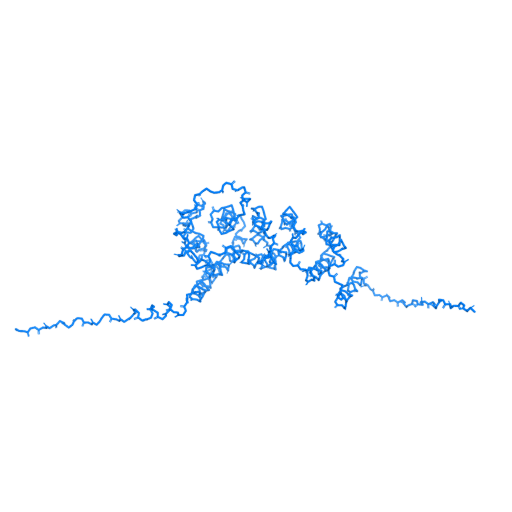58 ? -13.603 1.074 14.824 1.00 87.50 258 ILE A C 1
ATOM 1986 O O . ILE A 1 258 ? -14.379 0.122 14.934 1.00 87.50 258 ILE A O 1
ATOM 1990 N N . ASP A 1 259 ? -14.022 2.336 14.723 1.00 86.50 259 ASP A N 1
ATOM 1991 C CA . ASP A 1 259 ? -15.425 2.737 14.830 1.00 86.50 259 ASP A CA 1
ATOM 1992 C C . ASP A 1 259 ? -16.254 2.351 13.589 1.00 86.50 259 ASP A C 1
ATOM 1994 O O . ASP A 1 259 ? -17.461 2.163 13.725 1.00 86.50 259 ASP A O 1
ATOM 1998 N N . PHE A 1 260 ? -15.638 2.179 12.408 1.00 80.75 260 PHE A N 1
ATOM 1999 C CA . PHE A 1 260 ? -16.357 1.801 11.170 1.00 80.75 260 PHE A CA 1
ATOM 2000 C C . PHE A 1 260 ? -16.454 0.326 10.859 1.00 80.75 260 PHE A C 1
ATOM 2002 O O . PHE A 1 260 ? -17.096 -0.043 9.878 1.00 80.75 260 PHE A O 1
ATOM 2009 N N . VAL A 1 261 ? -15.865 -0.523 11.689 1.00 84.94 261 VAL A N 1
ATOM 2010 C CA . VAL A 1 261 ? -16.085 -1.956 11.558 1.00 84.94 261 VAL A CA 1
ATOM 2011 C C . VAL A 1 261 ? -17.522 -2.257 11.967 1.00 84.94 261 VAL A C 1
ATOM 2013 O O . VAL A 1 261 ? -17.873 -2.129 13.143 1.00 84.94 261 VAL A O 1
ATOM 2016 N N . ASP A 1 262 ? -18.331 -2.699 11.005 1.00 85.12 262 ASP A N 1
ATOM 2017 C CA . ASP A 1 262 ? -19.619 -3.312 11.304 1.00 85.12 262 ASP A CA 1
ATOM 2018 C C . ASP A 1 262 ? -19.381 -4.581 12.135 1.00 85.12 262 ASP A C 1
ATOM 2020 O O . ASP A 1 262 ? -18.716 -5.524 11.702 1.00 85.12 262 ASP A O 1
ATOM 2024 N N . ARG A 1 263 ? -19.877 -4.573 13.374 1.00 86.62 263 ARG A N 1
ATOM 2025 C CA . ARG A 1 263 ? -19.701 -5.680 14.323 1.00 86.62 263 ARG A CA 1
ATOM 2026 C C . ARG A 1 263 ? -20.759 -6.763 14.147 1.00 86.62 263 ARG A C 1
ATOM 2028 O O . ARG A 1 263 ? -20.582 -7.845 14.706 1.00 86.62 263 ARG A O 1
ATOM 2035 N N . ASP A 1 264 ? -21.818 -6.482 13.393 1.00 88.38 264 ASP A N 1
ATOM 2036 C CA . ASP A 1 264 ? -22.829 -7.470 13.033 1.00 88.38 264 ASP A CA 1
ATOM 2037 C C . ASP A 1 264 ? -22.332 -8.363 11.878 1.00 88.38 264 ASP A C 1
ATOM 2039 O O . ASP A 1 264 ? -22.721 -9.532 11.781 1.00 88.38 264 ASP A O 1
ATOM 2043 N N . ASP A 1 265 ? -21.388 -7.872 11.063 1.00 90.94 265 ASP A N 1
ATOM 2044 C CA . ASP A 1 265 ? -20.612 -8.694 10.135 1.00 90.94 265 ASP A CA 1
ATOM 2045 C C . ASP A 1 265 ? -19.490 -9.449 10.872 1.00 90.94 265 ASP A C 1
ATOM 2047 O O . ASP A 1 265 ? -18.442 -8.909 11.238 1.00 90.94 265 ASP A O 1
ATOM 2051 N N . ILE A 1 266 ? -19.693 -10.758 11.043 1.00 91.81 266 ILE A N 1
ATOM 2052 C CA . ILE A 1 266 ? -18.742 -11.667 11.697 1.00 91.81 266 ILE A CA 1
ATOM 2053 C C . ILE A 1 266 ? -17.360 -11.623 11.026 1.00 91.81 266 ILE A C 1
ATOM 2055 O O . ILE A 1 266 ? -16.347 -11.721 11.722 1.00 91.81 266 ILE A O 1
ATOM 2059 N N . ALA A 1 267 ? -17.287 -11.486 9.697 1.00 90.94 267 ALA A N 1
ATOM 2060 C CA . ALA A 1 267 ? -16.009 -11.448 8.991 1.00 90.94 267 ALA A CA 1
ATOM 2061 C C . ALA A 1 267 ? -15.222 -10.187 9.366 1.00 90.94 267 ALA A C 1
ATOM 2063 O O . ALA A 1 267 ? -14.052 -10.280 9.743 1.00 90.94 267 ALA A O 1
ATOM 2064 N N . MET A 1 268 ? -15.882 -9.030 9.354 1.00 91.75 268 MET A N 1
ATOM 2065 C CA . MET A 1 268 ? -15.285 -7.760 9.762 1.00 91.75 268 MET A CA 1
ATOM 2066 C C . MET A 1 268 ? -14.951 -7.716 11.258 1.00 91.75 268 MET A C 1
ATOM 2068 O O . MET A 1 268 ? -13.886 -7.221 11.639 1.00 91.75 268 MET A O 1
ATOM 2072 N N . TYR A 1 269 ? -15.770 -8.332 12.113 1.00 92.38 269 TYR A N 1
ATOM 2073 C CA . TYR A 1 269 ? -15.443 -8.498 13.529 1.00 92.38 269 TYR A CA 1
ATOM 2074 C C . TYR A 1 269 ? -14.156 -9.315 13.742 1.00 92.38 269 TYR A C 1
ATOM 2076 O O . TYR A 1 269 ? -13.314 -8.945 14.564 1.00 92.38 269 TYR A O 1
ATOM 2084 N N . LEU A 1 270 ? -13.947 -10.396 12.979 1.00 93.50 270 LEU A N 1
ATOM 2085 C CA . LEU A 1 270 ? -12.706 -11.178 13.039 1.00 93.50 270 LEU A CA 1
ATOM 2086 C C . LEU A 1 270 ? -11.487 -10.372 12.569 1.00 93.50 270 LEU A C 1
ATOM 2088 O O . LEU A 1 270 ? -10.421 -10.489 13.179 1.00 93.50 270 LEU A O 1
ATOM 2092 N N . VAL A 1 271 ? -11.643 -9.527 11.543 1.00 94.06 271 VAL A N 1
ATOM 2093 C CA . VAL A 1 271 ? 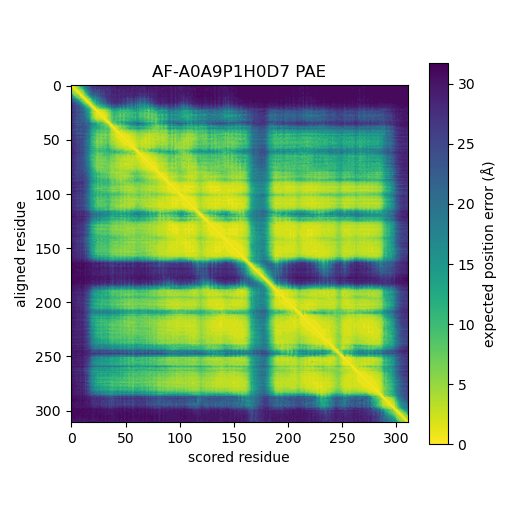-10.590 -8.590 11.113 1.00 94.06 271 VAL A CA 1
ATOM 2094 C C . VAL A 1 271 ? -10.227 -7.637 12.252 1.00 94.06 271 VAL A C 1
ATOM 2096 O O . VAL A 1 271 ? -9.045 -7.451 12.532 1.00 94.06 271 VAL A O 1
ATOM 2099 N N . LEU A 1 272 ? -11.211 -7.094 12.975 1.00 94.06 272 LEU A N 1
ATOM 2100 C CA . LEU A 1 272 ? -10.967 -6.207 14.116 1.00 94.06 272 LEU A CA 1
ATOM 2101 C C . LEU A 1 272 ? -10.242 -6.912 15.275 1.00 94.06 272 LEU A C 1
ATOM 2103 O O . LEU A 1 272 ? -9.337 -6.341 15.887 1.00 94.06 272 LEU A O 1
ATOM 2107 N N . VAL A 1 273 ? -10.597 -8.164 15.576 1.00 93.50 273 VAL A N 1
ATOM 2108 C CA . VAL A 1 273 ? -9.886 -8.966 16.587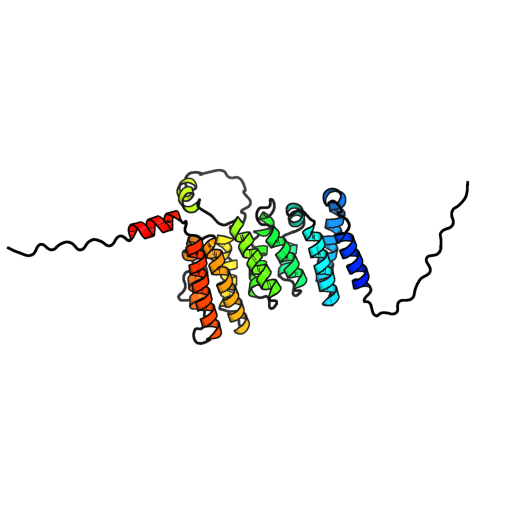 1.00 93.50 273 VAL A CA 1
ATOM 2109 C C . VAL A 1 273 ? -8.426 -9.188 16.180 1.00 93.50 273 VAL A C 1
ATOM 2111 O O . VAL A 1 273 ? -7.523 -9.019 17.006 1.00 93.50 273 VAL A O 1
ATOM 2114 N N . GLN A 1 274 ? -8.183 -9.537 14.913 1.00 94.56 274 GLN A N 1
ATOM 2115 C CA . GLN A 1 274 ? -6.832 -9.720 14.383 1.00 94.56 274 GLN A CA 1
ATOM 2116 C C . GLN A 1 274 ? -6.038 -8.405 14.415 1.00 94.56 274 GLN A C 1
ATOM 2118 O O . GLN A 1 274 ? -4.893 -8.400 14.862 1.00 94.56 274 GLN A O 1
ATOM 2123 N N . PHE A 1 275 ? -6.674 -7.284 14.071 1.00 95.12 275 PHE A N 1
ATOM 2124 C CA . PHE A 1 275 ? -6.097 -5.949 14.195 1.00 95.12 275 PHE A CA 1
ATOM 2125 C C . PHE A 1 275 ? -5.618 -5.652 15.618 1.00 95.12 275 PHE A C 1
ATOM 2127 O O . PHE A 1 275 ? -4.470 -5.253 15.793 1.00 95.12 275 PHE A O 1
ATOM 2134 N N . TYR A 1 276 ? -6.443 -5.874 16.649 1.00 94.38 276 TYR A N 1
ATOM 2135 C CA . TYR A 1 276 ? -6.015 -5.620 18.029 1.00 94.38 276 TYR A CA 1
ATOM 2136 C C . TYR A 1 276 ? -4.810 -6.477 18.413 1.00 94.38 276 TYR A C 1
ATOM 2138 O O . TYR A 1 276 ? -3.858 -5.975 19.013 1.00 94.38 276 TYR A O 1
ATOM 2146 N N . LYS A 1 277 ? -4.828 -7.764 18.051 1.00 93.56 277 LYS A N 1
ATOM 2147 C CA . LYS A 1 277 ? -3.710 -8.678 18.302 1.00 93.56 277 LYS A CA 1
ATOM 2148 C C . LYS A 1 277 ? -2.419 -8.170 17.658 1.00 93.56 277 LYS A C 1
ATOM 2150 O O . LYS A 1 277 ? -1.378 -8.151 18.321 1.00 93.56 277 LYS A O 1
ATOM 2155 N N . ASP A 1 278 ? -2.485 -7.744 16.402 1.00 93.88 278 ASP A N 1
ATOM 2156 C CA . ASP A 1 278 ? -1.321 -7.250 15.671 1.00 93.88 278 ASP A CA 1
ATOM 2157 C C . ASP A 1 278 ? -0.856 -5.902 16.220 1.00 93.88 278 ASP A C 1
ATOM 2159 O O . ASP A 1 278 ? 0.337 -5.729 16.462 1.00 93.88 278 ASP A O 1
ATOM 2163 N N . LEU A 1 279 ? -1.779 -4.985 16.524 1.00 91.62 279 LEU A N 1
ATOM 2164 C CA . LEU A 1 279 ? -1.474 -3.685 17.119 1.00 91.62 279 LEU A CA 1
ATOM 2165 C C . LEU A 1 279 ? -0.730 -3.848 18.444 1.00 91.62 279 LEU A C 1
ATOM 2167 O O . LEU A 1 279 ? 0.339 -3.267 18.623 1.00 91.62 279 LEU A O 1
ATOM 2171 N N . PHE A 1 280 ? -1.248 -4.676 19.356 1.00 89.19 280 PHE A N 1
ATOM 2172 C CA . PHE A 1 280 ? -0.564 -4.948 20.617 1.00 89.19 280 PHE A CA 1
ATOM 2173 C C . PHE A 1 280 ? 0.807 -5.574 20.368 1.00 89.19 280 PHE A C 1
ATOM 2175 O O . PHE A 1 280 ? 1.791 -5.115 20.939 1.00 89.19 280 PHE A O 1
ATOM 2182 N N . THR A 1 281 ? 0.904 -6.572 19.488 1.00 90.06 281 THR A N 1
ATOM 2183 C CA . THR A 1 281 ? 2.181 -7.235 19.183 1.00 90.06 281 THR A CA 1
ATOM 2184 C C . THR A 1 281 ? 3.233 -6.240 18.687 1.00 90.06 281 THR A C 1
ATOM 2186 O O . THR A 1 281 ? 4.359 -6.240 19.187 1.00 90.06 281 THR A O 1
ATOM 2189 N N . GLN A 1 282 ? 2.861 -5.365 17.754 1.00 86.25 282 GLN A N 1
ATOM 2190 C CA . GLN A 1 282 ? 3.750 -4.380 17.141 1.00 86.25 282 GLN A CA 1
ATOM 2191 C C . GLN A 1 282 ? 4.147 -3.267 18.121 1.00 86.25 282 GLN A C 1
ATOM 2193 O O . GLN A 1 282 ? 5.337 -2.987 18.275 1.00 86.25 282 GLN A O 1
ATOM 2198 N N . VAL A 1 283 ? 3.182 -2.686 18.847 1.00 82.06 283 VAL A N 1
ATOM 2199 C CA . VAL A 1 283 ? 3.444 -1.638 19.849 1.00 82.06 283 VAL A CA 1
ATOM 2200 C C . VAL A 1 283 ? 4.300 -2.188 20.981 1.00 82.06 283 VAL A C 1
ATOM 2202 O O . VAL A 1 283 ? 5.301 -1.575 21.343 1.00 82.06 283 VAL A O 1
ATOM 2205 N N . PHE A 1 284 ? 3.977 -3.371 21.516 1.00 78.50 284 PHE A N 1
ATOM 2206 C CA . PHE A 1 284 ? 4.809 -3.971 22.551 1.00 78.50 284 PHE A CA 1
ATOM 2207 C C . PHE A 1 284 ? 6.213 -4.236 22.024 1.00 78.50 284 PHE A C 1
ATOM 2209 O O . PHE A 1 284 ? 7.161 -3.921 22.741 1.00 78.50 284 PHE A O 1
ATOM 2216 N N . ALA A 1 285 ? 6.377 -4.794 20.819 1.00 75.88 285 ALA A N 1
ATOM 2217 C CA . ALA A 1 285 ? 7.687 -5.051 20.211 1.00 75.88 285 ALA A CA 1
ATOM 2218 C C . ALA A 1 285 ? 8.542 -3.785 20.036 1.00 75.88 285 ALA A C 1
ATOM 2220 O O . ALA A 1 285 ? 9.761 -3.879 20.155 1.00 75.88 285 ALA A O 1
ATOM 2221 N N . ALA A 1 286 ? 7.918 -2.626 19.809 1.00 69.44 286 ALA A N 1
ATOM 2222 C CA . ALA A 1 286 ? 8.597 -1.336 19.708 1.00 69.44 286 ALA A CA 1
ATOM 2223 C C . ALA A 1 286 ? 9.082 -0.785 21.067 1.00 69.44 286 ALA A C 1
ATOM 2225 O O . ALA A 1 286 ? 10.037 -0.013 21.111 1.00 69.44 286 ALA A O 1
ATOM 2226 N N . VAL A 1 287 ? 8.477 -1.193 22.192 1.00 67.38 287 VAL A N 1
ATOM 2227 C CA . VAL A 1 287 ? 8.926 -0.774 23.532 1.00 67.38 287 VAL A CA 1
ATOM 2228 C C . VAL A 1 287 ? 10.251 -1.455 23.880 1.00 67.38 287 VAL A C 1
ATOM 2230 O O . VAL A 1 287 ? 10.326 -2.687 23.951 1.00 67.38 287 VAL A O 1
ATOM 2233 N N . SER A 1 288 ? 11.281 -0.649 24.161 1.00 61.06 288 SER A N 1
ATOM 2234 C CA . SER A 1 288 ? 12.629 -1.136 24.474 1.00 61.06 288 SER A CA 1
ATOM 2235 C C . SER A 1 288 ? 12.637 -2.167 25.626 1.00 61.06 288 SER A C 1
ATOM 2237 O O . SER A 1 288 ? 11.843 -2.063 26.574 1.00 61.06 288 SER A O 1
ATOM 2239 N N . PRO A 1 289 ? 13.557 -3.154 25.618 1.00 56.84 289 PRO A N 1
ATOM 2240 C CA . PRO A 1 289 ? 13.713 -4.109 26.719 1.00 56.84 289 PRO A CA 1
ATOM 2241 C C . PRO A 1 289 ? 13.975 -3.432 28.072 1.00 56.84 289 PRO A C 1
ATOM 2243 O O . PRO A 1 289 ? 13.559 -3.945 29.109 1.00 56.84 289 PRO A O 1
ATOM 2246 N N . GLN A 1 290 ? 14.630 -2.268 28.059 1.00 50.72 290 GLN A N 1
ATOM 2247 C CA . GLN A 1 290 ? 14.946 -1.479 29.250 1.00 50.72 290 GLN A CA 1
ATOM 2248 C C . GLN A 1 290 ? 13.689 -0.831 29.834 1.00 50.72 290 GLN A C 1
ATOM 2250 O O . GLN A 1 290 ? 13.428 -0.991 31.021 1.00 50.72 290 GLN A O 1
ATOM 2255 N N . THR A 1 291 ? 12.837 -0.220 29.006 1.00 57.62 291 THR A N 1
ATOM 2256 C CA . THR A 1 291 ? 11.535 0.317 29.438 1.00 57.62 291 THR A CA 1
ATOM 2257 C C . THR A 1 291 ? 10.622 -0.796 29.960 1.00 57.62 291 THR A C 1
ATOM 2259 O O . THR A 1 291 ? 9.940 -0.620 30.970 1.00 57.62 291 THR A O 1
ATOM 2262 N N . ARG A 1 292 ? 10.652 -1.982 29.333 1.00 53.66 292 ARG A N 1
ATOM 2263 C CA . ARG A 1 292 ? 9.939 -3.174 29.825 1.00 53.66 292 ARG A CA 1
ATOM 2264 C C . ARG A 1 292 ? 10.441 -3.614 31.203 1.00 53.66 292 ARG A C 1
ATOM 2266 O O . ARG A 1 292 ? 9.623 -3.936 32.061 1.00 53.66 292 ARG A O 1
ATOM 2273 N N . ALA A 1 293 ? 11.755 -3.595 31.434 1.00 53.03 293 ALA A N 1
ATOM 2274 C CA . ALA A 1 293 ? 12.345 -3.917 32.731 1.00 53.03 293 ALA A CA 1
ATOM 2275 C C . ALA A 1 293 ? 11.977 -2.879 33.803 1.00 53.03 293 ALA A C 1
ATOM 2277 O O . ALA A 1 293 ? 11.628 -3.262 34.915 1.00 53.03 293 ALA A O 1
ATOM 2278 N N . THR A 1 294 ? 11.964 -1.586 33.468 1.00 55.81 294 THR A N 1
ATOM 2279 C CA . THR A 1 294 ? 11.570 -0.514 34.395 1.00 55.81 294 THR A CA 1
ATOM 2280 C C . THR A 1 294 ? 10.085 -0.580 34.757 1.00 55.81 294 THR A C 1
ATOM 2282 O O . THR A 1 294 ? 9.747 -0.468 35.927 1.00 55.81 294 THR A O 1
ATOM 2285 N N . VAL A 1 295 ? 9.183 -0.827 33.801 1.00 58.09 295 VAL A N 1
ATOM 2286 C CA . VAL A 1 295 ? 7.738 -0.967 34.084 1.00 58.09 295 VAL A CA 1
ATOM 2287 C C . VAL A 1 295 ? 7.439 -2.224 34.910 1.00 58.09 295 VAL A C 1
ATOM 2289 O O . VAL A 1 295 ? 6.557 -2.199 35.769 1.00 58.09 295 VAL A O 1
ATOM 2292 N N . MET A 1 296 ? 8.179 -3.314 34.688 1.00 57.28 296 MET A N 1
ATOM 2293 C CA . MET A 1 296 ? 8.077 -4.526 35.508 1.00 57.28 296 MET A CA 1
ATOM 2294 C C . MET A 1 296 ? 8.659 -4.322 36.916 1.00 57.28 296 MET A C 1
ATOM 2296 O O . MET A 1 296 ? 8.068 -4.799 37.879 1.00 57.28 296 MET A O 1
ATOM 2300 N N . ALA A 1 297 ? 9.761 -3.577 37.053 1.00 56.84 297 ALA A N 1
ATOM 2301 C CA . ALA A 1 297 ? 10.363 -3.237 38.345 1.00 56.84 297 ALA A CA 1
ATOM 2302 C C . ALA A 1 297 ? 9.493 -2.265 39.163 1.00 56.84 297 ALA A C 1
ATOM 2304 O O . ALA A 1 297 ? 9.376 -2.405 40.374 1.00 56.84 297 ALA A O 1
ATOM 2305 N N . SER A 1 298 ? 8.801 -1.330 38.506 1.00 53.53 298 SER A N 1
ATOM 2306 C CA . SER A 1 298 ? 7.874 -0.388 39.151 1.00 53.53 298 SER A CA 1
ATOM 2307 C C . SER A 1 298 ? 6.531 -1.010 39.566 1.00 53.53 298 SER A C 1
ATOM 2309 O O . SER A 1 298 ? 5.684 -0.315 40.121 1.00 53.53 298 SER A O 1
ATOM 2311 N N . ARG A 1 299 ? 6.309 -2.306 39.300 1.00 52.62 299 ARG A N 1
ATOM 2312 C CA . ARG A 1 299 ? 5.119 -3.066 39.726 1.00 52.62 299 ARG A CA 1
ATOM 2313 C C . ARG A 1 299 ? 5.306 -3.807 41.057 1.00 52.62 299 ARG A C 1
ATOM 2315 O O . ARG A 1 299 ? 4.496 -4.680 41.374 1.00 52.62 299 ARG A O 1
ATOM 2322 N N . GLU A 1 300 ? 6.314 -3.455 41.857 1.00 43.97 300 GLU A N 1
ATOM 2323 C CA . GLU A 1 300 ? 6.340 -3.866 43.262 1.00 43.97 300 GLU A CA 1
ATOM 2324 C C . GLU A 1 300 ? 5.128 -3.275 44.000 1.00 43.97 300 GLU A C 1
ATOM 2326 O O . GLU A 1 300 ? 4.947 -2.067 44.140 1.00 43.97 300 GLU A O 1
ATOM 2331 N N . ILE A 1 301 ? 4.248 -4.189 44.402 1.00 50.00 301 ILE A N 1
ATOM 2332 C CA . ILE A 1 301 ? 3.005 -3.973 45.139 1.00 50.00 301 ILE A CA 1
ATOM 2333 C C . ILE A 1 301 ? 3.310 -3.121 46.385 1.00 50.00 301 ILE A C 1
ATOM 2335 O O . ILE A 1 301 ? 4.223 -3.485 47.131 1.00 50.00 301 ILE A O 1
ATOM 2339 N N . PRO A 1 302 ? 2.557 -2.036 46.671 1.00 42.84 302 PRO A N 1
ATOM 2340 C CA . PRO A 1 302 ? 2.705 -1.342 47.938 1.00 42.84 302 PRO A CA 1
ATOM 2341 C C . PRO A 1 302 ? 2.444 -2.347 49.057 1.00 42.84 302 PRO A C 1
ATOM 2343 O O . PRO A 1 302 ? 1.356 -2.925 49.136 1.00 42.84 302 PRO A O 1
ATOM 2346 N N . GLN A 1 303 ? 3.458 -2.587 49.891 1.00 50.03 303 GLN A N 1
ATOM 2347 C CA . GLN A 1 303 ? 3.311 -3.437 51.065 1.00 50.03 303 GLN A CA 1
ATOM 2348 C C . GLN A 1 303 ? 2.091 -2.968 51.867 1.00 50.03 303 GLN A C 1
ATOM 2350 O O . GLN A 1 303 ? 1.915 -1.756 52.040 1.00 50.03 303 GLN A O 1
ATOM 2355 N N . PRO A 1 304 ? 1.231 -3.888 52.340 1.00 40.75 304 PRO A N 1
ATOM 2356 C CA . PRO A 1 304 ? 0.094 -3.498 53.149 1.00 40.75 304 PRO A CA 1
ATOM 2357 C C . PRO A 1 304 ? 0.626 -2.769 54.379 1.00 40.75 304 PRO A C 1
ATOM 2359 O O . PRO A 1 304 ? 1.435 -3.310 55.132 1.00 40.75 304 PRO A O 1
ATOM 2362 N N . VAL A 1 305 ? 0.195 -1.519 54.551 1.00 50.34 305 VAL A N 1
ATOM 2363 C CA . VAL A 1 305 ? 0.469 -0.735 55.753 1.00 50.34 305 VAL A CA 1
ATOM 2364 C C . VAL A 1 305 ? -0.019 -1.569 56.930 1.00 50.34 305 VAL A C 1
ATOM 2366 O O . VAL A 1 305 ? -1.221 -1.801 57.069 1.00 50.34 305 VAL A O 1
ATOM 2369 N N . SER A 1 306 ? 0.915 -2.055 57.747 1.00 43.12 306 SER A N 1
ATOM 2370 C CA . SER A 1 306 ? 0.609 -2.712 59.010 1.00 43.12 306 SER A CA 1
ATOM 2371 C C . SER A 1 306 ? -0.169 -1.726 59.870 1.00 43.12 306 SER A C 1
ATOM 2373 O O . SER A 1 306 ? 0.397 -0.823 60.485 1.00 43.12 306 SER A O 1
ATOM 2375 N N . VAL A 1 307 ? -1.491 -1.876 59.882 1.00 49.25 307 VAL A N 1
ATOM 2376 C CA . VAL A 1 307 ? -2.352 -1.239 60.868 1.00 49.25 307 VAL A CA 1
ATOM 2377 C C . VAL A 1 307 ? -2.019 -1.913 62.191 1.00 49.25 307 VAL A C 1
ATOM 2379 O O . VAL A 1 307 ? -2.521 -2.995 62.489 1.00 49.25 307 VAL A O 1
ATOM 2382 N N . SER A 1 308 ? -1.129 -1.298 62.967 1.00 46.75 308 SER A N 1
ATOM 2383 C CA . SER A 1 308 ? -0.944 -1.649 64.371 1.00 46.75 308 SER A CA 1
ATOM 2384 C C . SER A 1 308 ? -2.251 -1.352 65.098 1.00 46.75 308 SER A C 1
ATOM 2386 O O . SER A 1 308 ? -2.536 -0.217 65.479 1.00 46.75 308 SER A O 1
ATOM 2388 N N . GLN A 1 309 ? -3.077 -2.386 65.233 1.00 44.09 309 GLN A N 1
ATOM 2389 C CA . GLN A 1 309 ? -4.186 -2.400 66.164 1.00 44.09 309 GLN A CA 1
ATOM 2390 C C . GLN A 1 309 ? -3.635 -2.435 67.595 1.00 44.09 309 GLN A C 1
ATOM 2392 O O . GLN A 1 309 ? -2.902 -3.348 67.966 1.00 44.09 309 GLN A O 1
ATOM 2397 N N . THR A 1 310 ? -4.083 -1.440 68.367 1.00 42.28 310 THR A N 1
ATOM 2398 C CA . THR A 1 310 ? -4.494 -1.512 69.784 1.00 42.28 310 THR A CA 1
ATOM 2399 C C . THR A 1 310 ? -3.450 -1.879 70.843 1.00 42.28 310 THR A C 1
ATOM 2401 O O . THR A 1 310 ? -3.061 -3.038 70.956 1.00 42.28 310 THR A O 1
ATOM 2404 N N . LEU A 1 311 ? -3.143 -0.938 71.745 1.00 38.72 311 LEU A N 1
ATOM 2405 C CA . LEU A 1 311 ? -3.830 -0.769 73.044 1.00 38.72 311 LEU A CA 1
ATOM 2406 C C . LEU A 1 311 ? -3.312 0.472 73.785 1.00 38.72 311 LEU A C 1
ATOM 2408 O O . LEU A 1 311 ? -2.079 0.669 73.811 1.00 38.72 311 LEU A O 1
#

Mean predicted aligned error: 13.69 Å

Radius of gyration: 26.72 Å; Cα contacts (8 Å, |Δi|>4): 295; chains: 1; bounding box: 68×59×122 Å

Secondary structure (DSSP, 8-state):
--PPP----PPPP------HHHHHHHHHHHHHHH----HHHHHHHHHHHHHHHHHHHHH---HHHHHHHHHHHHHHHTTS-HHHHHTT--HHHHHHHHS-S-HHHHHHHHHHHHHTTT-TT-GGGG-HHHHHHHHHHHHH-S-HHHHHHHHHHHHHHHHHH--TTGGGTGGGTTTS-------------HHHHHHHSHHHHHHHHHHHS-S-HHHHHHHHHHHHHHHHHHHHHHHHHHHHPBPSS--TT--BHHHHHHHTS-SSSHHHHHHHHHHHHHHHHHHHHHS-HHHHHHHHHTT-PPPP-------

Sequence (311 aa):
MAEMPLQKLTTPKLDVFFHPATALFDRIQNELSFYSLPFADHKGAYRALLTRLVAALFILTEDASIRTVAGLLDALLARMPTSAVLSFAEPEMLVAALGAPHPAANLLALDILRRAEGTEGAEVVLEREVVDALVNCWLRSKVVEVAQRGEEAIENLLRRTARGDAALTDAAQRLSLEDDENEEEYVLDMWEDLLRGQAAIAIVDICVQDTDERQASLSQTRLLGLLPRLARLDFPALASATLPRRPASSNTLLQMAIDFVDRDDIAMYLVLVQFYKDLFTQVFAAVSPQTRATVMASREIPQPVSVSQTL